Protein AF-A0A3B8L2H9-F1 (afdb_monomer)

Solvent-accessible surface area (backbone atoms only — not comparable to full-atom values): 11491 Å² total; per-residue (Å²): 135,82,89,84,88,87,81,88,81,89,83,88,76,85,85,81,88,80,85,79,80,86,80,92,75,94,72,93,75,92,74,87,82,75,71,88,66,90,82,69,74,64,68,75,57,45,97,87,41,30,30,76,34,50,73,93,54,60,64,52,52,39,48,57,50,30,46,73,42,97,64,39,44,36,37,41,33,39,51,36,75,48,53,54,92,60,79,43,67,43,58,32,78,41,29,49,72,40,44,49,30,36,42,36,38,47,64,68,22,36,41,29,14,41,29,71,92,77,22,55,82,86,44,94,57,43,27,30,37,29,81,26,48,69,39,85,45,69,66,56,50,90,62,37,41,79,46,65,65,44,79,38,55,35,77,80,58,68,79,47,88,89,68,68,64,73,88,60,76,85,70,76,74,85,67,78,74,80,80,81,127

Secondary structure (DSSP, 8-state):
-------------------------------------TT---PPP-TTSEEEE-TTS-HHHHHHHHHHSSS--EEEEEEEEE--SS-EEEEEEE-GGGTT-EEEEEEEEEEESB-TTTS-TTSTTTTB-EEEEEEE-TT--TT-EEEEEEEE-STT----TT----SS--PPP--------

Nearest PDB structures (foldseek):
  6k0v-assembly4_D  TM=3.994E-01  e=2.910E+00  Paenibacillus glycanilyticus
  6k0u-assembly1_A  TM=4.606E-01  e=5.897E+00  Paenibacillus glycanilyticus
  6k0s-assembly1_A  TM=3.681E-01  e=4.943E+00  Paenibacillus glycanilyticus
  6k0p-assembly1_A  TM=3.682E-01  e=6.254E+00  Paenibacillus glycanilyticus
  6k0n-assembly1_A  TM=3.613E-01  e=8.902E+00  Paenibacillus glycanilyticus

Mean predicted aligned error: 15.85 Å

pLDDT: mean 74.58, std 24.0, range [33.59, 98.62]

Radius of gyration: 27.46 Å; Cα contacts (8 Å, |Δi|>4): 290; chains: 1; bounding box: 79×81×36 Å

Sequence (181 aa):
MQETGHHLRRRTVLGHAVAWLGYWATGCDGEQNGGPTPGGEAGGPGADGAWHVHPGESIQAALDAAAIATGGRRVVVHAGTYRPEQPGQALIWLHRQHDGITLEADGTVVLTAANGEIADRDASSFPAVVNHVVYFGDGISARTVFRGFTITGANRFETREDDPGPIEPNRPELGKQNLLF

Structure (mmCIF, N/CA/C/O backbone):
data_AF-A0A3B8L2H9-F1
#
_entry.id   AF-A0A3B8L2H9-F1
#
loop_
_atom_site.group_PDB
_atom_site.id
_atom_site.type_symbol
_atom_site.label_atom_id
_atom_site.label_alt_id
_atom_site.label_comp_id
_atom_site.label_asym_id
_atom_site.label_entity_id
_atom_site.label_seq_id
_atom_site.pdbx_PDB_ins_code
_atom_site.Cartn_x
_atom_site.Cartn_y
_atom_site.Cartn_z
_atom_site.occupancy
_atom_site.B_iso_or_equiv
_atom_site.auth_seq_id
_atom_site.auth_comp_id
_atom_site.auth_asym_id
_atom_site.auth_atom_id
_atom_site.pdbx_PDB_model_num
ATOM 1 N N . MET A 1 1 ? -31.244 66.414 11.567 1.00 35.97 1 MET A N 1
ATOM 2 C CA . MET A 1 1 ? -32.214 67.214 10.794 1.00 35.97 1 MET A CA 1
ATOM 3 C C . MET A 1 1 ? -32.537 66.412 9.539 1.00 35.97 1 MET A C 1
ATOM 5 O O . MET A 1 1 ? -31.590 66.107 8.832 1.00 35.97 1 MET A O 1
ATOM 9 N N . GLN A 1 2 ? -33.819 66.039 9.363 1.00 40.53 2 GLN A N 1
ATOM 10 C CA . GLN A 1 2 ? -34.461 65.304 8.240 1.00 40.53 2 GLN A CA 1
ATOM 11 C C . GLN A 1 2 ? -34.011 63.834 8.074 1.00 40.53 2 GLN A C 1
ATOM 13 O O . GLN A 1 2 ? -32.872 63.576 7.719 1.00 40.53 2 GLN A O 1
ATOM 18 N N . GLU A 1 3 ? -34.754 62.801 8.501 1.00 40.44 3 GLU A N 1
ATOM 19 C CA . GLU A 1 3 ? -36.103 62.320 8.108 1.00 40.44 3 GLU A CA 1
ATOM 20 C C . GLU A 1 3 ? -36.336 62.191 6.597 1.00 40.44 3 GLU A C 1
ATOM 22 O O . GLU A 1 3 ? -36.434 63.190 5.892 1.00 40.44 3 GLU A O 1
ATOM 27 N N . THR A 1 4 ? -36.503 60.948 6.125 1.00 46.62 4 THR A N 1
ATOM 28 C CA . THR A 1 4 ? -37.684 60.489 5.361 1.00 46.62 4 THR A CA 1
ATOM 29 C C . THR A 1 4 ? -37.586 58.982 5.090 1.00 46.62 4 THR A C 1
ATOM 31 O O . THR A 1 4 ? -36.700 58.509 4.384 1.00 46.62 4 THR A O 1
ATOM 34 N N . GLY A 1 5 ? -38.509 58.209 5.667 1.00 40.19 5 GLY A N 1
ATOM 35 C CA . GLY A 1 5 ? -38.864 56.885 5.155 1.00 40.19 5 GLY A CA 1
ATOM 36 C C . GLY A 1 5 ? -39.867 57.004 4.005 1.00 40.19 5 GLY A C 1
ATOM 37 O O . GLY A 1 5 ? -40.453 58.067 3.833 1.00 40.19 5 GLY A O 1
ATOM 38 N N . HIS A 1 6 ? -40.080 55.926 3.239 1.00 38.19 6 HIS A N 1
ATOM 39 C CA . HIS A 1 6 ? -41.366 55.212 3.169 1.00 38.19 6 HIS A CA 1
ATOM 40 C C . HIS A 1 6 ? -41.389 54.097 2.093 1.00 38.19 6 HIS A C 1
ATOM 42 O O . HIS A 1 6 ? -40.780 54.199 1.036 1.00 38.19 6 HIS A O 1
ATOM 48 N N . HIS A 1 7 ? -42.247 53.107 2.368 1.00 42.00 7 HIS A N 1
ATOM 49 C CA . HIS A 1 7 ? -42.984 52.220 1.451 1.00 42.00 7 HIS A CA 1
ATOM 50 C C . HIS A 1 7 ? -42.362 50.917 0.906 1.00 42.00 7 HIS A C 1
ATOM 52 O O . HIS A 1 7 ? -41.756 50.843 -0.157 1.00 42.00 7 HIS A O 1
ATOM 58 N N . LEU A 1 8 ? -42.731 49.842 1.621 1.00 45.94 8 LEU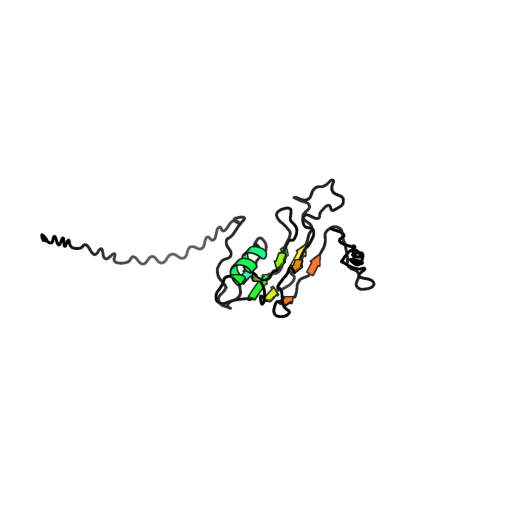 A N 1
ATOM 59 C CA . LEU A 1 8 ? -43.341 48.596 1.132 1.00 45.94 8 LEU A CA 1
ATOM 60 C C . LEU A 1 8 ? -43.442 48.412 -0.395 1.00 45.94 8 LEU A C 1
ATOM 62 O O . LEU A 1 8 ? -44.202 49.122 -1.052 1.00 45.94 8 LEU A O 1
ATOM 66 N N . ARG A 1 9 ? -42.974 47.250 -0.872 1.00 45.84 9 ARG A N 1
ATOM 67 C CA . ARG A 1 9 ? -43.774 46.407 -1.777 1.00 45.84 9 ARG A CA 1
ATOM 68 C C . ARG A 1 9 ? -43.587 44.917 -1.484 1.00 45.84 9 ARG A C 1
ATOM 70 O O . ARG A 1 9 ? -42.546 44.333 -1.756 1.00 45.84 9 ARG A O 1
ATOM 77 N N . ARG A 1 10 ? -44.662 44.303 -0.978 1.00 41.75 10 ARG A N 1
ATOM 78 C CA . ARG A 1 10 ? -44.936 42.864 -1.072 1.00 41.75 10 ARG A CA 1
ATOM 79 C C . ARG A 1 10 ? -45.124 42.485 -2.543 1.00 41.75 10 ARG A C 1
ATOM 81 O O . ARG A 1 10 ? -45.858 43.173 -3.253 1.00 41.75 10 ARG A O 1
ATOM 88 N N . ARG A 1 11 ? -44.576 41.345 -2.962 1.00 47.53 11 ARG A N 1
ATOM 89 C CA . ARG A 1 11 ? -45.101 40.570 -4.093 1.00 47.53 11 ARG A CA 1
ATOM 90 C C . ARG A 1 11 ? -45.162 39.095 -3.712 1.00 47.53 11 ARG A C 1
ATOM 92 O O . ARG A 1 11 ? -44.151 38.413 -3.630 1.00 47.53 11 ARG A O 1
ATOM 99 N N . THR A 1 12 ? -46.389 38.662 -3.459 1.00 39.75 12 THR A N 1
ATOM 100 C CA . THR A 1 12 ? -46.852 37.277 -3.409 1.00 39.75 12 THR A CA 1
ATOM 101 C C . THR A 1 12 ? -47.153 36.820 -4.835 1.00 39.75 12 THR A C 1
ATOM 103 O O . THR A 1 12 ? -47.885 37.533 -5.516 1.00 39.75 12 THR A O 1
ATOM 106 N N . VAL A 1 13 ? -46.664 35.649 -5.254 1.00 48.16 13 VAL A N 1
ATOM 107 C CA . VAL A 1 13 ? -47.205 34.831 -6.365 1.00 48.16 13 VAL A CA 1
ATOM 108 C C . VAL A 1 13 ? -46.885 33.363 -6.011 1.00 48.16 13 VAL A C 1
ATOM 110 O O . VAL A 1 13 ? -45.717 32.998 -5.966 1.00 48.16 13 VAL A O 1
ATOM 113 N N . LEU A 1 14 ? -47.816 32.610 -5.399 1.00 42.31 14 LEU A N 1
ATOM 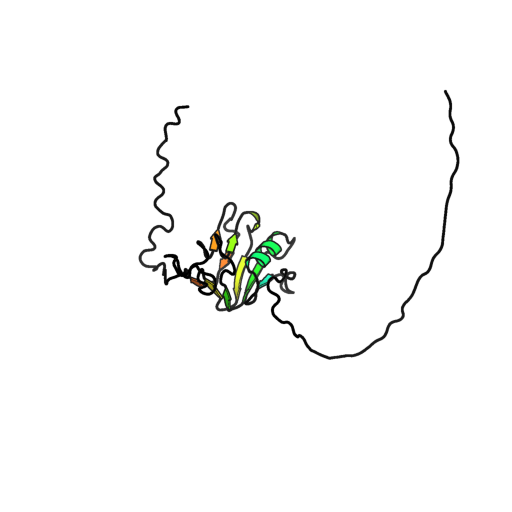114 C CA . LEU A 1 14 ? -48.591 31.514 -6.031 1.00 42.31 14 LEU A CA 1
ATOM 115 C C . LEU A 1 14 ? -47.794 30.789 -7.133 1.00 42.31 14 LEU A C 1
ATOM 117 O O . LEU A 1 14 ? -47.613 31.321 -8.214 1.00 42.31 14 LEU A O 1
ATOM 121 N N . GLY A 1 15 ? -47.223 29.613 -6.894 1.00 34.72 15 GLY A N 1
ATOM 122 C CA . GLY A 1 15 ? -47.961 28.374 -6.667 1.00 34.72 15 GLY A CA 1
ATOM 123 C C . GLY A 1 15 ? -48.032 27.608 -7.986 1.00 34.72 15 GLY A C 1
ATOM 124 O O . GLY A 1 15 ? -48.628 28.118 -8.917 1.00 34.72 15 GLY A O 1
ATOM 125 N N . HIS A 1 16 ? -47.405 26.433 -8.056 1.00 39.41 16 HIS A N 1
ATOM 126 C CA . HIS A 1 16 ? -47.824 25.276 -8.856 1.00 39.41 16 HIS A CA 1
ATOM 127 C C . HIS A 1 16 ? -47.096 24.056 -8.283 1.00 39.41 16 HIS A C 1
ATOM 129 O O . HIS A 1 16 ? -45.909 23.841 -8.514 1.00 39.41 16 HIS A O 1
ATOM 135 N N . ALA A 1 17 ? -47.824 23.297 -7.469 1.00 40.44 17 ALA A N 1
ATOM 136 C CA . ALA A 1 17 ? -47.474 21.932 -7.132 1.00 40.44 17 ALA A CA 1
ATOM 137 C C . ALA A 1 17 ? -47.699 21.076 -8.382 1.00 40.44 17 ALA A C 1
ATOM 139 O O . ALA A 1 17 ? -48.792 21.095 -8.948 1.00 40.44 17 ALA A O 1
ATOM 140 N N . VAL A 1 18 ? -46.683 20.328 -8.803 1.00 47.34 18 VAL A N 1
ATOM 141 C CA . VAL A 1 18 ? -46.853 19.251 -9.777 1.00 47.34 18 VAL A CA 1
ATOM 142 C C . VAL A 1 18 ? -46.623 17.951 -9.028 1.00 47.34 18 VAL A C 1
ATOM 144 O O . VAL A 1 18 ? -45.495 17.562 -8.739 1.00 47.34 18 VAL A O 1
ATOM 147 N N . ALA A 1 19 ? -47.735 17.326 -8.656 1.00 39.62 19 ALA A N 1
ATOM 148 C CA . ALA A 1 19 ? -47.772 15.939 -8.243 1.00 39.62 19 ALA A CA 1
ATOM 149 C C . ALA A 1 19 ? -47.557 15.072 -9.489 1.00 39.62 19 ALA A C 1
ATOM 151 O O . ALA A 1 19 ? -48.366 15.117 -10.413 1.00 39.62 19 ALA A O 1
ATOM 152 N N . TRP A 1 20 ? -46.487 14.282 -9.506 1.00 37.00 20 TRP A N 1
ATOM 153 C CA . TRP A 1 20 ? -46.371 13.157 -10.425 1.00 37.00 20 TRP A CA 1
ATOM 154 C C . TRP A 1 20 ? -46.725 11.885 -9.665 1.00 37.00 20 TRP A C 1
ATOM 156 O O . TRP A 1 20 ? -45.995 11.439 -8.780 1.00 37.00 20 TRP A O 1
ATOM 166 N N . LEU A 1 21 ? -47.904 11.353 -9.997 1.00 45.09 21 LEU A N 1
ATOM 167 C CA . LEU A 1 21 ? -48.285 9.975 -9.722 1.00 45.09 21 LEU A CA 1
ATOM 168 C C . LEU A 1 21 ? -47.281 9.031 -10.390 1.00 45.09 21 LEU A C 1
ATOM 170 O O . LEU A 1 21 ? -46.822 9.278 -11.505 1.00 45.09 21 LEU A O 1
ATOM 174 N N . GLY A 1 22 ? -46.974 7.948 -9.681 1.00 40.41 22 GLY A N 1
ATOM 175 C CA . GLY A 1 22 ? -45.988 6.962 -10.082 1.00 40.41 22 GLY A CA 1
ATOM 176 C C . GLY A 1 22 ? -46.360 6.128 -11.304 1.00 40.41 22 GLY A C 1
ATOM 177 O O . GLY A 1 22 ? -47.512 6.040 -11.727 1.00 40.41 22 GLY A O 1
ATOM 17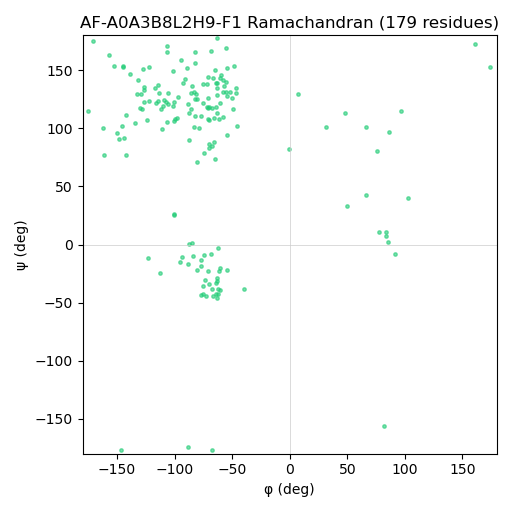8 N N . TYR A 1 23 ? -45.338 5.444 -11.803 1.00 40.84 23 TYR A N 1
ATOM 179 C CA . TYR A 1 23 ? -45.474 4.282 -12.661 1.00 40.84 23 TYR A CA 1
ATOM 180 C C . TYR A 1 23 ? -44.592 3.179 -12.076 1.00 40.84 23 TYR A C 1
ATOM 182 O O . TYR A 1 23 ? -43.380 3.339 -11.951 1.00 40.84 23 TYR A O 1
ATOM 190 N N . TRP A 1 24 ? -45.223 2.081 -11.666 1.00 43.31 24 TRP A N 1
ATOM 191 C CA . TRP A 1 24 ? -44.537 0.830 -11.380 1.00 43.31 24 TRP A CA 1
ATOM 192 C C . TRP A 1 24 ? -44.176 0.185 -12.716 1.00 43.31 24 TRP A C 1
ATOM 194 O O . TRP A 1 24 ? -45.064 -0.110 -13.513 1.00 43.31 24 TRP A O 1
ATOM 204 N N . ALA A 1 25 ? -42.890 -0.061 -12.942 1.00 48.78 25 ALA A N 1
ATOM 205 C CA . ALA A 1 25 ? -42.428 -1.023 -13.927 1.00 48.78 25 ALA A CA 1
ATOM 206 C C . ALA A 1 25 ? -41.518 -2.019 -13.203 1.00 48.78 25 ALA A C 1
ATOM 208 O O . ALA A 1 25 ? -40.406 -1.698 -12.795 1.00 48.78 25 ALA A O 1
ATOM 209 N N . THR A 1 26 ? -42.032 -3.228 -13.004 1.00 53.50 26 THR A N 1
ATOM 210 C CA . THR A 1 26 ? -41.229 -4.424 -12.763 1.00 53.50 26 THR A CA 1
ATOM 211 C C . THR A 1 26 ? -40.380 -4.683 -14.000 1.00 53.50 26 THR A C 1
ATOM 213 O O . THR A 1 26 ? -40.920 -5.011 -15.054 1.00 53.50 26 THR A O 1
ATOM 216 N N . GLY A 1 27 ? -39.068 -4.533 -13.858 1.00 35.00 27 GLY A N 1
ATOM 217 C CA . GLY A 1 27 ? -38.077 -4.892 -14.864 1.00 35.00 27 GLY A CA 1
ATOM 218 C C . GLY A 1 27 ? -36.835 -5.426 -14.168 1.00 35.00 27 GLY A C 1
ATOM 219 O O . GLY A 1 27 ? -35.969 -4.659 -13.762 1.00 35.00 27 GLY A O 1
ATOM 220 N N . CYS A 1 28 ? -36.786 -6.744 -13.981 1.00 47.12 28 CYS A N 1
ATOM 221 C CA . CYS A 1 28 ? -35.526 -7.452 -13.829 1.00 47.12 28 CYS A CA 1
ATOM 222 C C . CYS A 1 28 ? -34.858 -7.434 -15.200 1.00 47.12 28 CYS A C 1
ATOM 224 O O . CYS A 1 28 ? -35.331 -8.128 -16.089 1.00 47.12 28 CYS A O 1
ATOM 226 N N . ASP A 1 29 ? -33.794 -6.662 -15.367 1.00 38.00 29 ASP A N 1
ATOM 227 C CA . ASP A 1 29 ? -32.838 -6.906 -16.441 1.00 38.00 29 ASP A CA 1
ATOM 228 C C . ASP A 1 29 ? -31.459 -6.519 -15.915 1.00 38.00 29 ASP A C 1
ATOM 230 O O . ASP A 1 29 ? -31.146 -5.353 -15.662 1.00 38.00 29 ASP A O 1
ATOM 234 N N . GLY A 1 30 ? -30.707 -7.558 -15.563 1.00 47.59 30 GLY A N 1
ATOM 235 C CA . GLY A 1 30 ? -29.345 -7.446 -15.095 1.00 47.59 30 GLY A CA 1
ATOM 236 C C . GLY A 1 30 ? -28.434 -7.339 -16.298 1.00 47.59 30 GLY A C 1
ATOM 237 O O . GLY A 1 30 ? -28.213 -8.328 -16.980 1.00 47.59 30 GLY A O 1
ATOM 238 N N . GLU A 1 31 ? -27.848 -6.166 -16.494 1.00 36.09 31 GLU A N 1
ATOM 239 C CA . GLU A 1 31 ? -26.697 -6.027 -17.373 1.00 36.09 31 GLU A CA 1
ATOM 240 C C . GLU A 1 31 ? -25.725 -5.017 -16.754 1.00 36.09 31 GLU A C 1
ATOM 242 O O . GLU A 1 31 ? -25.655 -3.843 -17.112 1.00 36.09 31 GLU A O 1
ATOM 247 N N . GLN A 1 32 ? -24.991 -5.480 -15.736 1.00 42.78 32 GLN A N 1
ATOM 248 C CA . GLN A 1 32 ? -23.811 -4.781 -15.230 1.00 42.78 32 GLN A CA 1
ATOM 249 C C . GLN A 1 32 ? -22.667 -4.974 -16.230 1.00 42.78 32 GLN A C 1
ATOM 251 O O . GLN A 1 32 ? -21.771 -5.787 -16.024 1.00 42.78 32 GLN A O 1
ATOM 256 N N . ASN A 1 33 ? -22.688 -4.210 -17.320 1.00 42.56 33 ASN A N 1
ATOM 257 C CA . ASN A 1 33 ? -21.496 -3.983 -18.133 1.00 42.56 33 ASN A CA 1
ATOM 258 C C . ASN A 1 33 ? -20.638 -2.900 -17.462 1.00 42.56 33 ASN A C 1
ATOM 260 O O . ASN A 1 33 ? -20.563 -1.760 -17.916 1.00 42.56 33 ASN A O 1
ATOM 264 N N . GLY A 1 34 ? -20.017 -3.259 -16.337 1.00 34.84 34 GLY A N 1
ATOM 265 C CA . GLY A 1 34 ? -18.972 -2.468 -15.694 1.00 34.84 34 GLY A CA 1
ATOM 266 C C . GLY A 1 34 ? -17.614 -2.837 -16.280 1.00 34.84 34 GLY A C 1
ATOM 267 O O . GLY A 1 34 ? -16.955 -3.749 -15.791 1.00 34.84 34 GLY A O 1
ATOM 268 N N . GLY A 1 35 ? -17.198 -2.149 -17.345 1.00 33.59 35 GLY A N 1
ATOM 269 C CA . GLY A 1 35 ? -15.780 -2.107 -17.704 1.00 33.59 35 GLY A CA 1
ATOM 270 C C . GLY A 1 35 ? -14.990 -1.384 -16.602 1.00 33.59 35 GLY A C 1
ATOM 271 O O . GLY A 1 35 ? -15.557 -0.507 -15.945 1.00 33.59 35 GLY A O 1
ATOM 272 N N . PRO A 1 36 ? -13.710 -1.719 -16.367 1.00 39.41 36 PRO A N 1
ATOM 273 C CA . PRO A 1 36 ? -12.932 -1.062 -15.330 1.00 39.41 36 PRO A CA 1
ATOM 274 C C . PRO A 1 36 ? -12.643 0.374 -15.769 1.00 39.41 36 PRO A C 1
ATOM 276 O O . PRO A 1 36 ? -11.853 0.614 -16.682 1.00 39.41 36 PRO A O 1
ATOM 279 N N . THR A 1 37 ? -13.313 1.335 -15.138 1.00 37.94 37 THR A N 1
ATOM 280 C CA . THR A 1 37 ? -12.947 2.747 -15.232 1.00 37.94 37 THR A CA 1
ATOM 281 C C . THR A 1 37 ? -11.643 2.931 -14.453 1.00 37.94 37 THR A C 1
ATOM 283 O O . THR A 1 37 ? -11.641 2.700 -13.242 1.00 37.94 37 THR A O 1
ATOM 286 N N . PRO A 1 38 ? -10.527 3.330 -15.088 1.00 41.06 38 PRO A N 1
ATOM 287 C CA . PRO A 1 38 ? -9.308 3.638 -14.356 1.00 41.06 38 PRO A CA 1
ATOM 288 C C . PRO A 1 38 ? -9.550 4.940 -13.589 1.00 41.06 38 PRO A C 1
ATOM 290 O O . PRO A 1 38 ? -9.835 5.971 -14.199 1.00 41.06 38 PRO A O 1
ATOM 293 N N . GLY A 1 39 ? -9.475 4.882 -12.259 1.00 49.38 39 GLY A N 1
ATOM 294 C CA . GLY A 1 39 ? -9.667 6.043 -11.382 1.00 49.38 39 GLY A CA 1
ATOM 295 C C . GLY A 1 39 ? -11.024 6.112 -10.677 1.00 49.38 39 GLY A C 1
ATOM 296 O O . GLY A 1 39 ? -11.593 7.194 -10.567 1.00 49.38 39 GLY A O 1
ATOM 297 N N . GLY A 1 40 ? -11.556 4.978 -10.208 1.00 44.53 40 GLY A N 1
ATOM 298 C CA . GLY A 1 40 ? -12.766 4.957 -9.384 1.00 44.53 40 GLY A CA 1
ATOM 299 C C . GLY A 1 40 ? -12.581 5.734 -8.078 1.00 44.53 40 GLY A C 1
ATOM 300 O O . GLY A 1 40 ? -11.696 5.420 -7.281 1.00 44.53 40 GLY A O 1
ATOM 301 N N . GLU A 1 41 ? -13.422 6.749 -7.863 1.00 49.16 41 GLU A N 1
ATOM 302 C CA . GLU A 1 41 ? -13.623 7.363 -6.551 1.00 49.16 41 GLU A CA 1
ATOM 303 C C . GLU A 1 41 ? -13.940 6.255 -5.542 1.00 49.16 41 GLU A C 1
ATOM 305 O O . GLU A 1 41 ? -14.787 5.399 -5.808 1.00 49.16 41 GLU A O 1
ATOM 310 N N . ALA A 1 42 ? -13.252 6.251 -4.397 1.00 56.47 42 ALA A N 1
ATOM 311 C CA . ALA A 1 42 ? -13.534 5.290 -3.341 1.00 56.47 42 ALA A CA 1
ATOM 312 C C . ALA A 1 42 ? -15.006 5.445 -2.922 1.00 56.47 42 ALA A C 1
ATOM 314 O O . ALA A 1 42 ? -15.394 6.461 -2.339 1.00 56.47 42 ALA A O 1
ATOM 315 N N . GLY A 1 43 ? -15.835 4.450 -3.252 1.00 64.88 43 GLY A N 1
ATOM 316 C CA . GLY A 1 43 ? -17.189 4.351 -2.721 1.00 64.88 43 GLY A CA 1
ATOM 317 C C . GLY A 1 43 ? -17.147 4.377 -1.193 1.00 64.88 43 GLY A C 1
ATOM 318 O O . GLY A 1 43 ? -16.142 4.001 -0.595 1.00 64.88 43 GLY A O 1
ATOM 319 N N . GLY A 1 44 ? -18.220 4.855 -0.555 1.00 78.50 44 GLY A N 1
ATOM 320 C CA . GLY A 1 44 ? -18.311 4.900 0.908 1.00 78.50 44 GLY A CA 1
ATOM 321 C C . GLY A 1 44 ? -18.085 3.529 1.570 1.00 78.50 44 GLY A C 1
ATOM 322 O O . GLY A 1 44 ? -18.091 2.502 0.887 1.00 78.50 44 GLY A O 1
ATOM 323 N N . PRO A 1 45 ? -17.927 3.483 2.906 1.00 87.62 45 PRO A N 1
ATOM 324 C CA . PRO A 1 45 ? -17.703 2.222 3.598 1.00 87.62 45 PRO A CA 1
ATOM 325 C C . PRO A 1 45 ? -18.873 1.260 3.352 1.00 87.62 45 PRO A C 1
ATOM 327 O O . PRO A 1 45 ? -20.032 1.674 3.245 1.00 87.62 45 PRO A O 1
ATOM 330 N N . GLY A 1 46 ? -18.558 -0.029 3.279 1.00 86.69 46 GLY A N 1
ATOM 331 C CA . GLY A 1 46 ? -19.525 -1.105 3.151 1.00 86.69 46 GLY A CA 1
ATOM 332 C C . GLY A 1 46 ? -20.456 -1.207 4.358 1.00 86.69 46 GLY A C 1
ATOM 333 O O . GLY A 1 46 ? -20.337 -0.490 5.355 1.00 86.69 46 GLY A O 1
ATOM 334 N N . ALA A 1 47 ? -21.399 -2.146 4.285 1.00 87.19 47 ALA A N 1
ATOM 335 C CA . ALA A 1 47 ? -22.383 -2.366 5.348 1.00 87.19 47 ALA A CA 1
ATOM 336 C C . ALA A 1 47 ? -21.753 -2.761 6.700 1.00 87.19 47 ALA A C 1
ATOM 338 O O . ALA A 1 47 ? -22.369 -2.558 7.744 1.00 87.19 47 ALA A O 1
ATOM 339 N N . ASP A 1 48 ? -20.534 -3.305 6.692 1.00 89.62 48 ASP A N 1
ATOM 340 C CA . ASP A 1 48 ? -19.751 -3.647 7.884 1.00 89.62 48 ASP A CA 1
ATOM 341 C C . ASP A 1 48 ? -18.934 -2.460 8.440 1.00 89.62 48 ASP A C 1
ATOM 343 O O . ASP A 1 48 ? -18.220 -2.600 9.434 1.00 89.62 48 ASP A O 1
ATOM 347 N N . GLY A 1 49 ? -19.038 -1.285 7.810 1.00 90.62 49 GLY A N 1
ATOM 348 C CA . GLY A 1 49 ? -18.304 -0.080 8.177 1.00 90.62 49 GLY A CA 1
ATOM 349 C C . GLY A 1 49 ? -16.841 -0.065 7.725 1.00 90.62 49 GLY A C 1
ATOM 350 O O . GLY A 1 49 ? -16.098 0.815 8.170 1.00 90.62 49 GLY A O 1
ATOM 351 N N . ALA A 1 50 ? -16.414 -1.008 6.877 1.00 94.94 50 ALA A N 1
ATOM 352 C CA . ALA A 1 50 ? -15.075 -1.039 6.302 1.00 94.94 50 ALA A CA 1
ATOM 353 C C . ALA A 1 50 ? -15.051 -0.521 4.859 1.00 94.94 50 ALA A C 1
ATOM 355 O O . ALA A 1 50 ? -15.997 -0.677 4.094 1.00 94.94 50 ALA A O 1
ATOM 356 N N . TRP A 1 51 ? -13.936 0.082 4.472 1.00 96.44 51 TRP A N 1
ATOM 357 C CA . TRP A 1 51 ? -13.657 0.441 3.086 1.00 96.44 51 TRP A CA 1
ATOM 358 C C . TRP A 1 51 ? -13.040 -0.769 2.402 1.00 96.44 51 TRP A C 1
ATOM 360 O O . TRP A 1 51 ? -11.967 -1.217 2.806 1.00 96.44 51 TRP A O 1
ATOM 370 N N . HIS A 1 52 ? -13.718 -1.321 1.403 1.00 96.88 52 HIS A N 1
ATOM 371 C CA . HIS A 1 52 ? -13.216 -2.476 0.671 1.00 96.88 52 HIS A CA 1
ATOM 372 C C . HIS A 1 52 ? -12.441 -2.033 -0.560 1.00 96.88 52 HIS A C 1
ATOM 374 O O . HIS A 1 52 ? -12.853 -1.106 -1.248 1.00 96.88 52 HIS A O 1
ATOM 380 N N . VAL A 1 53 ? -11.323 -2.709 -0.813 1.00 97.94 53 VAL A N 1
ATOM 381 C CA . VAL A 1 53 ? -10.488 -2.480 -1.990 1.00 97.94 53 VAL A CA 1
ATOM 382 C C . VAL A 1 53 ? -10.283 -3.803 -2.708 1.00 97.94 53 VAL A C 1
ATOM 384 O O . VAL A 1 53 ? -9.767 -4.755 -2.128 1.00 97.94 53 VAL A O 1
ATOM 387 N N . HIS A 1 54 ? -10.659 -3.858 -3.974 1.00 97.38 54 HIS A N 1
ATOM 388 C CA . HIS A 1 54 ? -10.540 -5.003 -4.865 1.00 97.38 54 HIS A CA 1
ATOM 389 C C . HIS A 1 54 ? -9.416 -4.795 -5.894 1.00 97.38 54 HIS A C 1
ATOM 391 O O . HIS A 1 54 ? -8.892 -3.687 -6.037 1.00 97.38 54 HIS A O 1
ATOM 397 N N . PRO A 1 55 ? -8.971 -5.855 -6.592 1.00 95.88 55 PRO A N 1
ATOM 398 C CA . PRO A 1 55 ? -7.945 -5.720 -7.620 1.00 95.88 55 PRO A CA 1
ATOM 399 C C . PRO A 1 55 ? -8.325 -4.686 -8.688 1.00 95.88 55 PRO A C 1
ATOM 401 O O . PRO A 1 55 ? -9.422 -4.733 -9.240 1.00 95.88 55 PRO A O 1
ATOM 404 N N . GLY A 1 56 ? -7.397 -3.775 -8.989 1.00 92.19 56 GLY A N 1
ATOM 405 C CA . GLY A 1 56 ? -7.613 -2.651 -9.911 1.00 92.19 56 GLY A CA 1
ATOM 406 C C . GLY A 1 56 ? -8.104 -1.364 -9.241 1.00 92.19 56 GLY A C 1
ATOM 407 O O . GLY A 1 56 ? -8.140 -0.325 -9.891 1.00 92.19 56 GLY A O 1
ATOM 408 N N . GLU A 1 57 ? -8.441 -1.402 -7.951 1.00 95.19 57 GLU A N 1
ATOM 409 C CA . GLU A 1 57 ? -8.792 -0.214 -7.173 1.00 95.19 57 GLU A CA 1
ATOM 410 C C . GLU A 1 57 ? -7.582 0.351 -6.412 1.00 95.19 57 GLU A C 1
ATOM 412 O O . GLU A 1 57 ? -6.596 -0.341 -6.131 1.00 95.19 57 GLU A O 1
ATOM 417 N N . SER A 1 58 ? -7.663 1.633 -6.047 1.00 96.00 58 SER A N 1
ATOM 418 C CA . SER A 1 58 ? -6.588 2.331 -5.340 1.00 96.00 58 SER A CA 1
ATOM 419 C C . SER A 1 58 ? -6.705 2.162 -3.826 1.00 96.00 58 SER A C 1
ATOM 421 O O . SER A 1 58 ? -7.590 2.731 -3.184 1.00 96.00 58 SER A O 1
ATOM 423 N N . ILE A 1 59 ? -5.743 1.446 -3.234 1.00 97.69 59 ILE A N 1
ATOM 424 C CA . ILE A 1 59 ? -5.618 1.345 -1.771 1.00 97.69 59 ILE A CA 1
ATOM 425 C C . ILE A 1 59 ? -5.393 2.734 -1.156 1.00 97.69 59 ILE A C 1
ATOM 427 O O . ILE A 1 59 ? -5.972 3.044 -0.117 1.00 97.69 59 ILE A O 1
ATOM 431 N N . GLN A 1 60 ? -4.594 3.590 -1.804 1.00 97.56 60 GLN A N 1
ATOM 432 C CA . GLN A 1 60 ? -4.320 4.936 -1.299 1.00 97.56 60 GLN A CA 1
ATOM 433 C C . GLN A 1 60 ? -5.592 5.791 -1.254 1.00 97.56 60 GLN A C 1
ATOM 435 O O . GLN A 1 60 ? -5.848 6.436 -0.243 1.00 97.56 60 GLN A O 1
ATOM 440 N N . ALA A 1 61 ? -6.436 5.731 -2.289 1.00 96.19 61 ALA A N 1
ATOM 441 C CA . ALA A 1 61 ? -7.694 6.476 -2.301 1.00 96.19 61 ALA A CA 1
ATOM 442 C C . ALA A 1 61 ? -8.639 6.031 -1.170 1.00 96.19 61 ALA A C 1
ATOM 444 O O . ALA A 1 61 ? -9.283 6.867 -0.538 1.00 96.19 61 ALA A O 1
ATOM 445 N N . ALA A 1 62 ? -8.692 4.729 -0.870 1.00 96.94 62 ALA A N 1
ATOM 446 C CA . ALA A 1 62 ? -9.482 4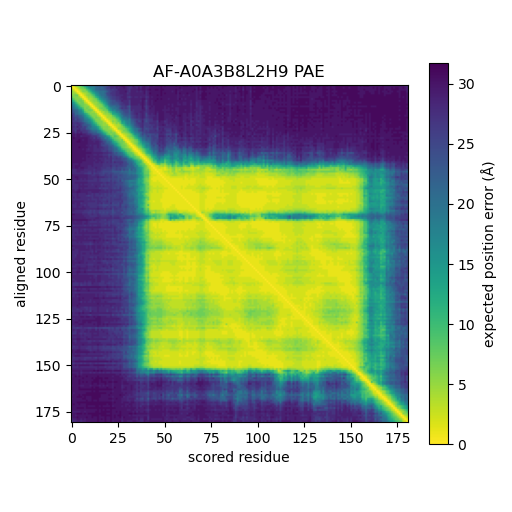.210 0.246 1.00 96.94 62 ALA A CA 1
ATOM 447 C C . ALA A 1 62 ? -8.931 4.644 1.616 1.00 96.94 62 ALA A C 1
ATOM 449 O O . ALA A 1 62 ? -9.707 4.964 2.516 1.00 96.94 62 ALA A O 1
ATOM 450 N N . LEU A 1 63 ? -7.604 4.696 1.781 1.00 97.56 63 LEU A N 1
ATOM 451 C CA . LEU A 1 63 ? -6.965 5.228 2.991 1.00 97.56 63 LEU A CA 1
ATOM 452 C C . LEU A 1 63 ? -7.278 6.713 3.190 1.00 97.56 63 LEU A C 1
ATOM 454 O O . LEU A 1 63 ? -7.658 7.114 4.293 1.00 97.56 63 LEU A O 1
ATOM 458 N N . ASP A 1 64 ? -7.167 7.504 2.124 1.00 96.75 64 ASP A N 1
ATOM 459 C CA . ASP A 1 64 ? -7.455 8.936 2.147 1.00 96.75 64 ASP A CA 1
ATOM 460 C C . ASP A 1 64 ? -8.935 9.181 2.504 1.00 96.75 64 ASP A C 1
ATOM 462 O O . ASP A 1 64 ? -9.247 10.034 3.342 1.00 96.75 64 ASP A O 1
ATOM 466 N N . ALA A 1 65 ? -9.851 8.386 1.936 1.00 95.31 65 ALA A N 1
ATOM 467 C CA . ALA A 1 65 ? -11.284 8.452 2.218 1.00 95.31 65 ALA A CA 1
ATOM 468 C C . ALA A 1 65 ? -11.624 8.030 3.662 1.00 95.31 65 ALA A C 1
ATOM 470 O O . ALA A 1 65 ? -12.364 8.726 4.365 1.00 95.31 65 ALA A O 1
ATOM 471 N N . ALA A 1 66 ? -11.022 6.946 4.156 1.00 95.88 66 ALA A N 1
ATOM 472 C CA . ALA A 1 66 ? -11.178 6.500 5.540 1.00 95.88 66 ALA A CA 1
ATOM 473 C C . ALA A 1 66 ? -10.630 7.518 6.555 1.00 95.88 66 ALA A C 1
ATOM 475 O O . ALA A 1 66 ? -11.153 7.642 7.665 1.00 95.88 66 ALA A O 1
ATOM 476 N N . ALA A 1 67 ? -9.592 8.273 6.186 1.00 95.25 67 ALA A N 1
ATOM 477 C CA . ALA A 1 67 ? -9.000 9.287 7.049 1.00 95.25 67 ALA A CA 1
ATOM 478 C C . ALA A 1 67 ? -9.902 10.513 7.265 1.00 95.25 67 ALA A C 1
ATOM 480 O O . ALA A 1 67 ? -9.881 11.103 8.350 1.00 95.25 67 ALA A O 1
ATOM 481 N N . ILE A 1 68 ? -10.684 10.899 6.249 1.00 93.19 68 ILE A N 1
ATOM 482 C CA . ILE A 1 68 ? -11.592 12.058 6.311 1.00 93.19 68 ILE A CA 1
ATOM 483 C C . ILE A 1 68 ? -12.980 11.710 6.859 1.00 93.19 68 ILE A C 1
ATOM 485 O O . ILE A 1 68 ? -13.727 12.605 7.261 1.00 93.19 68 ILE A O 1
ATOM 489 N N . ALA A 1 69 ? -13.341 10.428 6.884 1.00 87.12 69 ALA A N 1
ATOM 490 C CA . ALA A 1 69 ? -14.647 9.987 7.340 1.00 87.12 69 ALA A CA 1
ATOM 491 C C . ALA A 1 69 ? -14.820 10.131 8.862 1.00 87.12 69 ALA A C 1
ATOM 493 O O . ALA A 1 69 ? -13.906 9.908 9.660 1.00 87.12 69 ALA A O 1
ATOM 494 N N . THR A 1 70 ? -16.039 10.480 9.284 1.00 77.00 70 THR A N 1
ATOM 495 C CA . THR A 1 70 ? -16.415 10.606 10.705 1.00 77.00 70 THR A CA 1
ATOM 496 C C . THR A 1 70 ? -16.586 9.252 11.407 1.00 77.00 70 THR A C 1
ATOM 498 O O . THR A 1 70 ? -16.700 9.203 12.630 1.00 77.00 70 THR A O 1
ATOM 501 N N . GLY A 1 71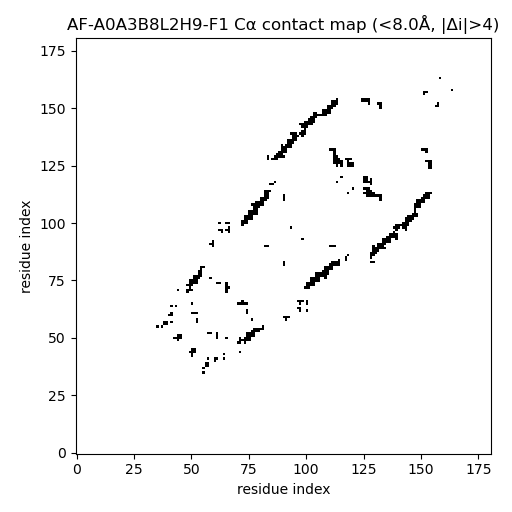 ? -16.561 8.152 10.649 1.00 74.56 71 GLY A N 1
ATOM 502 C CA . GLY A 1 71 ? -16.592 6.766 11.109 1.00 74.56 71 GLY A CA 1
ATOM 503 C C . GLY A 1 71 ? -15.988 5.838 10.048 1.00 74.56 71 GLY A C 1
ATOM 504 O O . GLY A 1 71 ? -15.835 6.239 8.900 1.00 74.56 71 GLY A O 1
ATOM 505 N N . GLY A 1 72 ? -15.626 4.611 10.435 1.00 71.25 72 GLY A N 1
ATOM 506 C CA . GLY A 1 72 ? -14.992 3.644 9.530 1.00 71.25 72 GLY A CA 1
ATOM 507 C C . GLY A 1 72 ? -13.519 3.961 9.254 1.00 71.25 72 GLY A C 1
ATOM 508 O O . GLY A 1 72 ? -13.176 4.508 8.213 1.00 71.25 72 GLY A O 1
ATOM 509 N N . ARG A 1 73 ? -12.632 3.581 10.187 1.00 92.06 73 ARG A N 1
ATOM 510 C CA . ARG A 1 73 ? -11.161 3.635 10.024 1.00 92.06 73 ARG A CA 1
ATOM 511 C C . ARG A 1 73 ? -10.557 2.277 9.678 1.00 92.06 73 ARG A C 1
ATOM 513 O O . ARG A 1 73 ? -9.411 1.999 10.009 1.00 92.06 73 ARG A O 1
ATOM 520 N N . ARG A 1 74 ? -11.353 1.403 9.071 1.00 96.81 74 ARG A N 1
ATOM 521 C CA . ARG A 1 74 ? -10.951 0.056 8.677 1.00 96.81 74 ARG A CA 1
ATOM 522 C C . ARG A 1 74 ? -10.968 -0.026 7.159 1.00 96.81 74 ARG A C 1
ATOM 524 O O . ARG A 1 74 ? -12.001 0.245 6.559 1.00 96.81 74 ARG A O 1
ATOM 531 N N . VAL A 1 75 ? -9.840 -0.388 6.566 1.00 98.19 75 VAL A N 1
ATOM 532 C CA . VAL A 1 75 ? -9.674 -0.626 5.134 1.00 98.19 75 VAL A CA 1
ATOM 533 C C . VAL A 1 75 ? -9.311 -2.094 4.951 1.00 98.19 75 VAL A C 1
ATOM 535 O O . VAL A 1 75 ? -8.330 -2.567 5.525 1.00 98.19 75 VAL A O 1
ATOM 538 N N . VAL A 1 76 ? -10.124 -2.813 4.183 1.00 98.31 76 VAL A N 1
ATOM 539 C CA . VAL A 1 76 ? -9.977 -4.242 3.905 1.00 98.31 76 VAL A CA 1
ATOM 540 C C . VAL A 1 76 ? -9.611 -4.410 2.439 1.00 98.31 76 VAL A C 1
ATOM 542 O O . VAL A 1 76 ? -10.387 -4.060 1.552 1.00 98.31 76 VAL A O 1
ATOM 545 N N . VAL A 1 77 ? -8.426 -4.949 2.185 1.00 98.62 77 VAL A N 1
ATOM 546 C CA . VAL A 1 77 ? -7.911 -5.184 0.836 1.00 98.62 77 VAL A CA 1
ATOM 547 C C . VAL A 1 77 ? -8.108 -6.647 0.486 1.00 98.62 77 VAL A C 1
ATOM 549 O O . VAL A 1 77 ? -7.621 -7.521 1.195 1.00 98.62 77 VAL A O 1
ATOM 552 N N . HIS A 1 78 ? -8.816 -6.915 -0.600 1.00 98.50 78 HIS A N 1
ATOM 553 C CA . HIS A 1 78 ? -9.131 -8.265 -1.049 1.00 98.50 78 HIS A CA 1
ATOM 554 C C . HIS A 1 78 ? -7.985 -8.888 -1.839 1.00 98.50 78 HIS A C 1
ATOM 556 O O . HIS A 1 78 ? -7.152 -8.193 -2.420 1.00 98.50 78 HIS A O 1
ATOM 562 N N . ALA A 1 79 ? -7.961 -10.220 -1.867 1.00 98.31 79 ALA A N 1
ATOM 563 C CA . ALA A 1 79 ? -6.926 -11.007 -2.523 1.00 98.31 79 ALA A CA 1
ATOM 564 C C . ALA A 1 79 ? -6.593 -10.513 -3.944 1.00 98.31 79 ALA A C 1
ATOM 566 O O . ALA A 1 79 ? -7.471 -10.334 -4.791 1.00 98.31 79 ALA A O 1
ATOM 567 N N . GLY A 1 80 ? -5.299 -10.339 -4.209 1.00 97.12 80 GLY A N 1
ATOM 568 C CA . GLY A 1 80 ? -4.800 -9.799 -5.468 1.00 97.12 80 GLY A CA 1
ATOM 569 C C . GLY A 1 80 ? -3.375 -9.265 -5.377 1.00 97.12 80 GLY A C 1
ATOM 570 O O . GLY A 1 80 ? -2.790 -9.170 -4.296 1.00 97.12 80 GLY A O 1
ATOM 571 N N . THR A 1 81 ? -2.822 -8.901 -6.533 1.00 95.75 81 THR A N 1
ATOM 572 C CA . THR A 1 81 ? -1.518 -8.238 -6.636 1.00 95.75 81 THR A CA 1
ATOM 573 C C . THR A 1 81 ? -1.723 -6.770 -6.971 1.00 95.75 81 THR A C 1
ATOM 575 O O . THR A 1 81 ? -2.274 -6.439 -8.019 1.00 95.75 81 THR A O 1
ATOM 578 N N . TYR A 1 82 ? -1.231 -5.900 -6.100 1.00 96.88 82 TYR A N 1
ATOM 579 C CA . TYR A 1 82 ? -1.318 -4.454 -6.226 1.00 96.88 82 TYR A CA 1
ATOM 580 C C . TYR A 1 82 ? 0.062 -3.908 -6.572 1.00 96.88 82 TYR A C 1
ATOM 582 O O . TYR A 1 82 ? 1.039 -4.137 -5.852 1.00 96.88 82 TYR A O 1
ATOM 590 N N . ARG A 1 83 ? 0.133 -3.205 -7.702 1.00 95.50 83 ARG A N 1
ATOM 591 C CA . ARG A 1 83 ? 1.359 -2.646 -8.273 1.00 95.50 83 ARG A CA 1
ATOM 592 C C . ARG A 1 83 ? 1.167 -1.155 -8.555 1.00 95.50 83 ARG A C 1
ATOM 594 O O . ARG A 1 83 ? 0.042 -0.745 -8.829 1.00 95.50 83 ARG A O 1
ATOM 601 N N . PRO A 1 84 ? 2.233 -0.347 -8.515 1.00 93.62 84 PRO A N 1
ATOM 602 C CA . PRO A 1 84 ? 2.149 1.069 -8.845 1.00 93.62 84 PRO A CA 1
ATOM 603 C C . PRO A 1 84 ? 1.734 1.270 -10.303 1.00 93.62 84 PRO A C 1
ATOM 605 O O . PRO A 1 84 ? 2.220 0.580 -11.203 1.00 93.62 84 PRO A O 1
ATOM 608 N N . GLU A 1 85 ? 0.855 2.242 -10.527 1.00 93.38 85 GLU A N 1
ATOM 609 C CA . GLU A 1 85 ? 0.379 2.633 -11.861 1.00 93.38 85 GLU A CA 1
ATOM 610 C C . GLU A 1 85 ? 1.167 3.809 -12.447 1.00 93.38 85 GLU A C 1
ATOM 612 O O . GLU A 1 85 ? 1.084 4.070 -13.643 1.00 93.38 85 GLU A O 1
ATOM 617 N N . GLN A 1 86 ? 1.939 4.511 -11.614 1.00 90.88 86 GLN A N 1
ATOM 618 C CA . GLN A 1 86 ? 2.782 5.648 -11.980 1.00 90.88 86 GLN A CA 1
ATOM 619 C C . GLN A 1 86 ? 4.069 5.632 -11.136 1.00 90.88 86 GLN A C 1
ATOM 621 O O . GLN A 1 86 ? 4.042 5.124 -10.009 1.00 90.88 86 GLN A O 1
ATOM 626 N N . PRO A 1 87 ? 5.186 6.201 -11.632 1.00 89.19 87 PRO A N 1
ATOM 627 C CA . PRO A 1 87 ? 6.384 6.429 -10.828 1.00 89.19 87 PRO A CA 1
ATOM 628 C C . PRO A 1 87 ? 6.092 7.251 -9.571 1.00 89.19 87 PRO A C 1
ATOM 630 O O . PRO A 1 87 ? 5.343 8.227 -9.615 1.00 89.19 87 PRO A O 1
ATOM 633 N N . GLY A 1 88 ? 6.713 6.892 -8.448 1.00 88.38 88 GLY A N 1
ATOM 634 C CA . GLY A 1 88 ? 6.460 7.576 -7.182 1.00 88.38 88 GLY A CA 1
ATOM 635 C C . GLY A 1 88 ? 7.412 7.183 -6.059 1.00 88.38 88 GLY A C 1
ATOM 636 O O . GLY A 1 88 ? 8.249 6.297 -6.200 1.00 88.38 88 GLY A O 1
ATOM 637 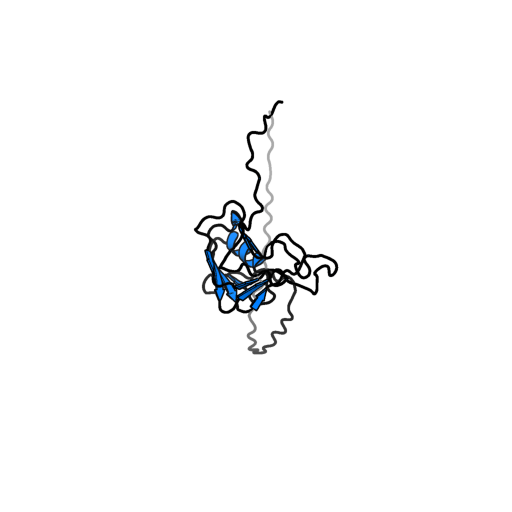N N . GLN A 1 89 ? 7.287 7.851 -4.912 1.00 89.69 89 GLN A N 1
ATOM 638 C CA . GLN A 1 89 ? 8.075 7.489 -3.728 1.00 89.69 89 GLN A CA 1
ATOM 639 C C . GLN A 1 89 ? 7.550 6.220 -3.057 1.00 89.69 89 GLN A C 1
ATOM 641 O O . GLN A 1 89 ? 8.358 5.425 -2.582 1.00 89.69 89 GLN A O 1
ATOM 646 N N . ALA A 1 90 ? 6.231 6.004 -3.045 1.00 93.44 90 ALA A N 1
ATOM 647 C CA . ALA A 1 90 ? 5.636 4.819 -2.446 1.00 93.44 90 ALA A CA 1
ATOM 648 C C . ALA A 1 90 ? 4.391 4.319 -3.194 1.00 93.44 90 ALA A C 1
ATOM 650 O O . ALA A 1 90 ? 3.692 5.124 -3.806 1.00 93.44 90 ALA A O 1
ATOM 651 N N . LEU A 1 91 ? 4.099 3.014 -3.112 1.00 95.56 91 LEU A N 1
ATOM 652 C CA . LEU A 1 91 ? 2.797 2.460 -3.521 1.00 95.56 91 LEU A CA 1
ATOM 653 C C . LEU A 1 91 ? 1.701 2.829 -2.507 1.00 95.56 91 LEU A C 1
ATOM 655 O O . LEU A 1 91 ? 0.615 3.236 -2.903 1.00 95.56 91 LEU A O 1
ATOM 659 N N . ILE A 1 92 ? 1.997 2.697 -1.211 1.00 96.75 92 ILE A N 1
ATOM 660 C CA . ILE A 1 92 ? 1.134 3.141 -0.110 1.00 96.75 92 ILE A CA 1
ATOM 661 C C . ILE A 1 92 ? 1.946 4.039 0.817 1.00 96.75 92 ILE A C 1
ATOM 663 O O . ILE A 1 92 ? 3.047 3.664 1.232 1.00 96.75 92 ILE A O 1
ATOM 667 N N . TRP A 1 93 ? 1.390 5.185 1.205 1.00 96.19 93 TRP A N 1
ATOM 668 C CA . TRP A 1 93 ? 1.955 6.037 2.245 1.00 96.19 93 TRP A CA 1
ATOM 669 C C . TRP A 1 93 ? 0.938 6.360 3.341 1.00 96.19 93 TRP A C 1
ATOM 671 O O . TRP A 1 93 ? -0.209 6.737 3.104 1.00 96.19 93 TRP A O 1
ATOM 681 N N . LEU A 1 94 ? 1.398 6.260 4.582 1.00 96.75 94 LEU A N 1
ATOM 682 C CA . LEU A 1 94 ? 0.647 6.585 5.786 1.00 96.75 94 LEU A CA 1
ATOM 683 C C . LEU A 1 94 ? 1.360 7.745 6.484 1.00 96.75 94 LEU A C 1
ATOM 685 O O . LEU A 1 94 ? 2.576 7.747 6.604 1.00 96.75 94 LEU A O 1
ATOM 689 N N . HIS A 1 95 ? 0.624 8.753 6.935 1.00 95.38 95 HIS A N 1
ATOM 690 C CA . HIS A 1 95 ? 1.155 9.912 7.667 1.00 95.38 95 HIS A CA 1
ATOM 691 C C . HIS A 1 95 ? 0.109 10.356 8.686 1.00 95.38 95 HIS A C 1
ATOM 693 O O . HIS A 1 95 ? -0.943 9.734 8.776 1.00 95.38 95 HIS A O 1
ATOM 699 N N . ARG A 1 96 ? 0.348 11.439 9.430 1.00 96.19 96 ARG A N 1
ATOM 700 C CA . ARG A 1 96 ? -0.553 11.948 10.484 1.00 96.19 96 ARG A CA 1
ATOM 701 C C . ARG A 1 96 ? -2.059 11.888 10.175 1.00 96.19 96 ARG A C 1
ATOM 703 O O . ARG A 1 96 ? -2.838 11.608 11.078 1.00 96.19 96 ARG A O 1
ATOM 710 N N . GLN A 1 97 ? -2.477 12.160 8.938 1.00 96.06 97 GLN A N 1
ATOM 711 C CA . GLN A 1 97 ? -3.890 12.097 8.540 1.00 96.06 97 GLN A CA 1
ATOM 712 C C . GLN A 1 97 ? -4.466 10.670 8.632 1.00 96.06 97 GLN A C 1
ATOM 714 O O . GLN A 1 97 ? -5.620 10.496 9.010 1.00 96.06 97 GLN A O 1
ATOM 719 N N . HIS A 1 98 ? -3.638 9.661 8.375 1.00 97.12 98 HIS A N 1
ATOM 720 C CA . HIS A 1 98 ? -3.959 8.236 8.413 1.00 97.12 98 HIS A CA 1
ATOM 721 C C . HIS A 1 98 ? -3.794 7.588 9.799 1.00 97.12 98 HIS A C 1
ATOM 723 O O . HIS A 1 98 ? -4.023 6.386 9.935 1.00 97.12 98 HIS A O 1
ATOM 729 N N . ASP A 1 99 ? -3.389 8.340 10.833 1.00 96.12 99 ASP A N 1
ATOM 730 C CA . ASP A 1 99 ? -3.161 7.766 12.165 1.00 96.12 99 ASP A CA 1
ATOM 731 C C . ASP A 1 99 ? -4.428 7.085 12.710 1.00 96.12 99 ASP A C 1
ATOM 733 O O . ASP A 1 99 ? -5.523 7.651 12.699 1.00 96.12 99 ASP A O 1
ATOM 737 N N . GLY A 1 100 ? -4.287 5.860 13.210 1.00 95.69 100 GLY A N 1
ATOM 738 C CA . GLY A 1 100 ? -5.393 5.075 13.756 1.00 95.69 100 GLY A CA 1
ATOM 739 C C . GLY A 1 100 ? -6.222 4.311 12.720 1.00 95.69 100 GLY A C 1
ATOM 740 O O . GLY A 1 100 ? -7.250 3.746 13.091 1.00 95.69 100 GLY A O 1
ATOM 741 N N . ILE A 1 101 ? -5.816 4.286 11.445 1.00 97.56 101 ILE A N 1
ATOM 742 C CA . ILE A 1 101 ? -6.421 3.396 10.446 1.00 97.56 101 ILE A CA 1
ATOM 743 C C . ILE A 1 101 ? -5.942 1.954 10.657 1.00 97.56 101 ILE A C 1
ATOM 745 O O . ILE A 1 101 ? -4.768 1.697 10.911 1.00 97.56 101 ILE A O 1
ATOM 749 N N . THR A 1 102 ? -6.864 1.003 10.530 1.00 97.81 102 THR A N 1
ATOM 750 C CA . THR A 1 102 ? -6.572 -0.422 10.366 1.00 97.81 102 THR A CA 1
ATOM 751 C C . THR A 1 102 ? -6.637 -0.766 8.887 1.00 97.81 102 THR A C 1
ATOM 753 O O . THR A 1 102 ? -7.722 -0.793 8.318 1.00 97.81 102 THR A O 1
ATOM 756 N N . LEU A 1 103 ? -5.487 -1.026 8.278 1.00 98.44 103 LEU A N 1
ATOM 757 C CA . LEU A 1 103 ? -5.355 -1.560 6.930 1.00 98.44 103 LEU A CA 1
ATOM 758 C C . LEU A 1 103 ? -5.044 -3.057 7.028 1.00 98.44 103 LEU A C 1
ATOM 760 O O . LEU A 1 103 ? -4.028 -3.455 7.608 1.00 98.44 103 LEU A O 1
ATOM 764 N N . GLU A 1 104 ? -5.912 -3.897 6.477 1.00 97.88 104 GLU A N 1
ATOM 765 C CA . GLU A 1 104 ? -5.761 -5.347 6.561 1.00 97.88 104 GLU A CA 1
ATOM 766 C C . GLU A 1 104 ? -6.092 -6.067 5.262 1.00 97.88 104 GLU A C 1
ATOM 768 O O . GLU A 1 104 ? -6.959 -5.646 4.502 1.00 97.88 104 GLU A O 1
ATOM 773 N N . ALA A 1 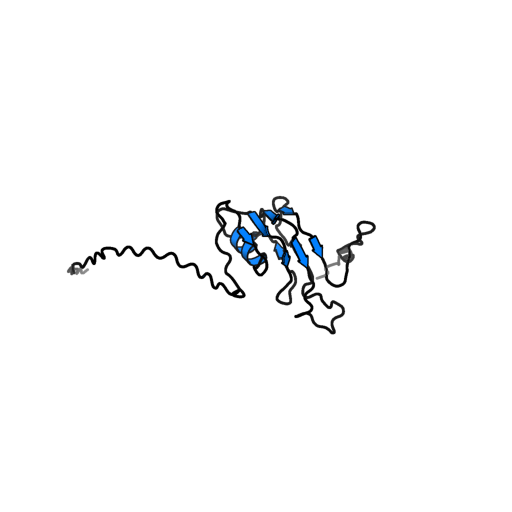105 ? -5.382 -7.164 5.025 1.00 97.62 105 ALA A N 1
ATOM 774 C CA . ALA A 1 105 ? -5.639 -8.057 3.910 1.00 97.62 105 ALA A CA 1
ATOM 775 C C . ALA A 1 105 ? -6.727 -9.085 4.254 1.00 97.62 105 ALA A C 1
ATOM 777 O O . ALA A 1 105 ? -6.691 -9.706 5.319 1.00 97.62 105 ALA A O 1
ATOM 778 N N . ASP A 1 106 ? -7.637 -9.305 3.312 1.00 98.06 106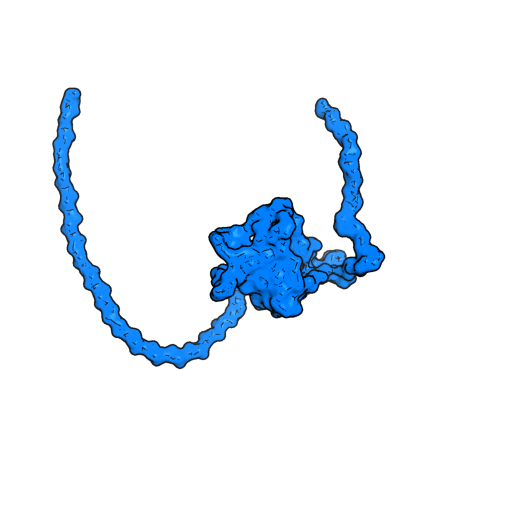 ASP A N 1
ATOM 779 C CA . ASP A 1 106 ? -8.559 -10.432 3.265 1.00 98.06 106 ASP A CA 1
ATOM 780 C C . ASP A 1 106 ? -8.103 -11.410 2.170 1.00 98.06 106 ASP A C 1
ATOM 782 O O . ASP A 1 106 ? -8.201 -11.149 0.967 1.00 98.06 106 ASP A O 1
ATOM 786 N N . GLY A 1 107 ? -7.527 -12.532 2.603 1.00 96.25 107 GLY A N 1
ATOM 787 C CA . GLY A 1 107 ? -6.883 -13.510 1.730 1.00 96.25 107 GLY A CA 1
ATOM 788 C C . GLY A 1 107 ? -5.445 -13.142 1.345 1.00 96.25 107 GLY A C 1
ATOM 789 O O . GLY A 1 107 ? -4.734 -12.442 2.064 1.00 96.25 107 GLY A O 1
ATOM 790 N N . THR A 1 108 ? -4.974 -13.681 0.218 1.00 96.31 108 THR A N 1
ATOM 791 C CA . THR A 1 108 ? -3.596 -13.471 -0.248 1.00 96.31 108 THR A CA 1
ATOM 792 C C . THR A 1 108 ? -3.477 -12.151 -1.001 1.00 96.31 108 THR A C 1
ATOM 794 O O . THR A 1 108 ? -3.825 -12.066 -2.179 1.00 96.31 108 THR A O 1
ATOM 797 N N . VAL A 1 109 ? -2.945 -11.131 -0.329 1.00 97.88 109 VAL A N 1
ATOM 798 C CA . VAL A 1 109 ? -2.674 -9.817 -0.924 1.00 97.88 109 VAL A CA 1
ATOM 799 C C . VAL A 1 109 ? -1.175 -9.601 -1.071 1.00 97.88 109 VAL A C 1
ATOM 801 O O . VAL A 1 109 ? -0.430 -9.674 -0.091 1.00 97.88 109 VAL A O 1
ATOM 804 N N . VAL A 1 110 ? -0.740 -9.305 -2.294 1.00 96.06 110 VAL A N 1
ATOM 805 C CA . VAL A 1 110 ? 0.652 -8.990 -2.621 1.00 96.06 110 VAL A CA 1
ATOM 806 C C . VAL A 1 110 ? 0.762 -7.515 -2.976 1.00 96.06 110 VAL A C 1
ATOM 808 O O . VAL A 1 110 ? 0.168 -7.058 -3.948 1.00 96.06 110 VAL A O 1
ATOM 811 N N . LEU A 1 111 ? 1.562 -6.774 -2.217 1.00 96.12 111 LEU A N 1
ATOM 812 C CA . LEU A 1 111 ? 1.976 -5.420 -2.565 1.00 96.12 111 LEU A CA 1
ATOM 813 C C . LEU A 1 111 ? 3.350 -5.501 -3.225 1.00 96.12 111 LEU A C 1
ATOM 815 O O . LEU A 1 111 ? 4.270 -6.104 -2.663 1.00 96.12 111 LEU A O 1
ATOM 819 N N . THR A 1 112 ? 3.508 -4.917 -4.411 1.00 94.06 112 THR A N 1
ATOM 820 C CA . THR A 1 112 ? 4.775 -4.986 -5.144 1.00 94.06 112 THR A CA 1
ATOM 821 C C . THR A 1 112 ? 5.244 -3.635 -5.652 1.00 94.06 112 THR A C 1
ATOM 823 O O . THR A 1 112 ? 4.451 -2.831 -6.131 1.00 94.06 112 THR A O 1
ATOM 826 N N . ALA A 1 113 ? 6.555 -3.393 -5.592 1.00 92.75 113 ALA A N 1
ATOM 827 C CA . ALA A 1 113 ? 7.171 -2.252 -6.272 1.00 92.75 113 ALA A CA 1
ATOM 828 C C . ALA A 1 113 ? 7.330 -2.481 -7.787 1.00 92.75 113 ALA A C 1
ATOM 830 O O . ALA A 1 113 ? 7.634 -1.538 -8.520 1.00 92.75 113 ALA A O 1
ATOM 831 N N . ALA A 1 114 ? 7.174 -3.727 -8.250 1.00 91.38 114 ALA A N 1
ATOM 832 C CA . ALA A 1 114 ? 7.447 -4.123 -9.622 1.00 91.38 114 ALA A CA 1
ATOM 833 C C . ALA A 1 114 ? 6.277 -3.814 -10.564 1.00 91.38 114 ALA A C 1
ATOM 835 O O . ALA A 1 114 ? 5.169 -4.322 -10.390 1.00 91.38 114 ALA A O 1
ATOM 836 N N . ASN A 1 115 ? 6.547 -3.069 -11.635 1.00 94.19 115 ASN A N 1
ATOM 837 C CA . ASN A 1 115 ? 5.646 -2.988 -12.779 1.00 94.19 115 ASN A CA 1
ATOM 838 C C . ASN A 1 115 ? 6.434 -2.769 -14.081 1.00 94.19 115 ASN A C 1
ATOM 840 O O . ASN A 1 115 ? 6.683 -1.644 -14.505 1.00 94.19 115 ASN A O 1
ATOM 844 N N . GLY A 1 116 ? 6.813 -3.871 -14.735 1.00 92.69 116 GLY A N 1
ATOM 845 C CA . GLY A 1 116 ? 7.624 -3.850 -15.960 1.00 92.69 116 GLY A CA 1
ATOM 846 C C . GLY A 1 116 ? 6.923 -3.283 -17.201 1.00 92.69 116 GLY A C 1
ATOM 847 O O . GLY A 1 116 ? 7.576 -3.106 -18.227 1.00 92.69 116 GLY A O 1
ATOM 848 N N . GLU A 1 117 ? 5.617 -3.010 -17.130 1.00 94.19 117 GLU A N 1
ATOM 849 C CA . GLU A 1 117 ? 4.884 -2.336 -18.209 1.00 94.19 117 GLU A CA 1
ATOM 850 C C . GLU A 1 117 ? 5.224 -0.844 -18.277 1.00 94.19 117 GLU A C 1
ATOM 852 O O . GLU A 1 117 ? 5.216 -0.275 -19.365 1.00 94.19 117 GLU A O 1
ATOM 857 N N . ILE A 1 118 ? 5.553 -0.234 -17.133 1.00 93.62 118 ILE A N 1
ATOM 858 C CA . ILE A 1 118 ? 5.799 1.212 -17.016 1.00 93.62 118 ILE A CA 1
ATOM 859 C C . ILE A 1 118 ? 7.182 1.558 -16.448 1.00 93.62 118 ILE A C 1
ATOM 861 O O . ILE A 1 118 ? 7.582 2.718 -16.490 1.00 93.62 118 ILE A O 1
ATOM 865 N N . ALA A 1 119 ? 7.911 0.584 -15.899 1.00 91.81 119 ALA A N 1
ATOM 866 C CA . ALA A 1 119 ? 9.265 0.794 -15.400 1.00 91.81 119 ALA A CA 1
ATOM 867 C C . ALA A 1 119 ? 10.247 1.106 -16.539 1.00 91.81 119 ALA A C 1
ATOM 869 O O . ALA A 1 119 ? 10.186 0.501 -17.613 1.00 91.81 119 ALA A O 1
ATOM 870 N N . ASP A 1 120 ? 11.196 2.001 -16.264 1.00 89.06 120 ASP A N 1
ATOM 871 C CA . ASP A 1 120 ? 12.328 2.265 -17.151 1.00 89.06 120 ASP A CA 1
ATOM 872 C C . ASP A 1 120 ? 13.196 1.006 -17.267 1.00 89.06 120 ASP A C 1
ATOM 874 O O . ASP A 1 120 ? 13.721 0.515 -16.268 1.00 89.06 120 ASP A O 1
ATOM 878 N N . ARG A 1 121 ? 13.321 0.473 -18.486 1.00 91.44 121 ARG A N 1
ATOM 879 C CA . ARG A 1 121 ? 14.045 -0.773 -18.783 1.00 91.44 121 ARG A CA 1
ATOM 880 C C . ARG A 1 121 ? 15.556 -0.634 -18.661 1.00 91.44 121 ARG A C 1
ATOM 882 O O . ARG A 1 121 ? 16.221 -1.649 -18.464 1.00 91.44 121 ARG A O 1
ATOM 889 N N . ASP A 1 122 ? 16.073 0.585 -18.767 1.00 91.31 122 ASP A N 1
ATOM 890 C CA . ASP A 1 122 ? 17.506 0.863 -18.702 1.00 91.31 122 ASP A CA 1
ATOM 891 C C . ASP A 1 122 ? 17.952 1.224 -1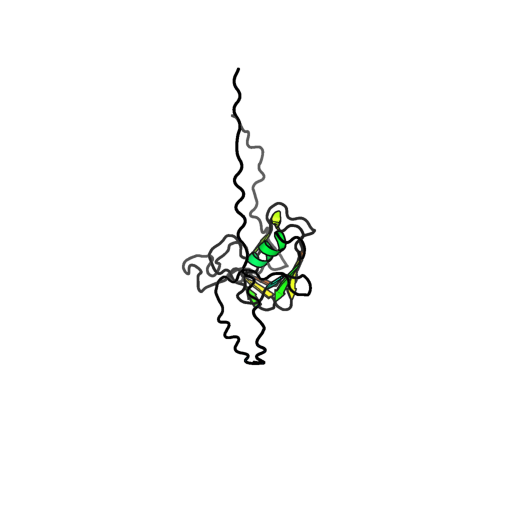7.273 1.00 91.31 122 ASP A C 1
ATOM 893 O O . ASP A 1 122 ? 19.150 1.261 -16.975 1.00 91.31 122 ASP A O 1
ATOM 897 N N . ALA A 1 123 ? 17.003 1.447 -16.356 1.00 85.94 123 ALA A N 1
ATOM 898 C CA . ALA A 1 123 ? 17.293 1.715 -14.956 1.00 85.94 123 ALA A CA 1
ATOM 899 C C . ALA A 1 123 ? 17.784 0.452 -14.233 1.00 85.94 123 ALA A C 1
ATOM 901 O O . ALA A 1 123 ? 17.198 -0.626 -14.333 1.00 85.94 123 ALA A O 1
ATOM 902 N N . SER A 1 124 ? 18.806 0.601 -13.386 1.00 85.06 124 SER A N 1
ATOM 903 C CA . SER A 1 124 ? 19.304 -0.486 -12.525 1.00 85.06 124 SER A CA 1
ATOM 904 C C . SER A 1 124 ? 18.250 -1.018 -11.546 1.00 85.06 124 SER A C 1
ATOM 906 O O . SER A 1 124 ? 18.373 -2.133 -11.039 1.00 85.06 124 SER A O 1
ATOM 908 N N . SER A 1 125 ? 17.209 -0.229 -11.284 1.00 82.75 125 SER A N 1
ATOM 909 C CA . SER A 1 125 ? 16.082 -0.592 -10.439 1.00 82.75 125 SER A CA 1
ATOM 910 C C . SER A 1 125 ? 14.995 -1.380 -11.175 1.00 82.75 125 SER A C 1
ATOM 912 O O . SER A 1 125 ? 14.104 -1.888 -10.502 1.00 82.75 125 SER A O 1
ATOM 914 N N . PHE A 1 126 ? 15.032 -1.504 -12.511 1.00 88.62 126 PHE A N 1
ATOM 915 C CA . PHE A 1 126 ? 14.007 -2.204 -13.299 1.00 88.62 126 PHE A CA 1
ATOM 916 C C . PHE A 1 126 ? 13.713 -3.601 -12.730 1.00 88.62 126 PHE A C 1
ATOM 918 O O . PHE A 1 126 ? 14.662 -4.371 -12.631 1.00 88.62 126 PHE A O 1
ATOM 925 N N . PRO A 1 127 ? 12.455 -3.988 -12.422 1.00 92.38 127 PRO A N 1
ATOM 926 C CA . PRO A 1 127 ? 11.207 -3.328 -12.812 1.00 92.38 127 PRO A CA 1
ATOM 927 C C . PRO A 1 127 ? 10.577 -2.447 -11.716 1.00 92.38 127 PRO A C 1
ATOM 929 O O . PRO A 1 127 ? 9.356 -2.288 -11.699 1.00 92.38 127 PRO A O 1
ATOM 932 N N . ALA A 1 128 ? 11.356 -1.916 -10.770 1.00 90.75 128 ALA A N 1
ATOM 933 C CA . ALA A 1 128 ? 10.844 -1.017 -9.737 1.00 90.75 128 ALA A CA 1
ATOM 934 C C . ALA A 1 128 ? 10.298 0.269 -10.350 1.00 90.75 128 ALA A C 1
ATOM 936 O O . ALA A 1 128 ? 10.961 0.911 -11.163 1.00 90.75 128 ALA A O 1
ATOM 937 N N . VAL A 1 129 ? 9.123 0.667 -9.878 1.00 91.50 129 VAL A N 1
ATOM 938 C CA . VAL A 1 129 ? 8.488 1.948 -10.220 1.00 91.50 129 VAL A CA 1
ATOM 939 C C . VAL A 1 129 ? 8.415 2.880 -9.012 1.00 91.50 129 VAL A C 1
ATOM 941 O O . VAL A 1 129 ? 8.384 4.101 -9.166 1.00 91.50 129 VAL A O 1
ATOM 944 N N . VAL A 1 130 ? 8.420 2.312 -7.806 1.00 91.19 130 VAL A N 1
ATOM 945 C CA . VAL A 1 130 ? 8.430 3.054 -6.544 1.00 91.19 130 VAL A CA 1
ATOM 946 C C . VAL A 1 130 ? 9.632 2.676 -5.695 1.00 91.19 130 VAL A C 1
ATOM 948 O O . VAL A 1 130 ? 10.130 1.553 -5.781 1.00 91.19 130 VAL A O 1
ATOM 951 N N . ASN A 1 131 ? 10.075 3.612 -4.857 1.00 87.75 131 ASN A N 1
ATOM 952 C CA . ASN A 1 131 ? 11.158 3.376 -3.903 1.00 87.75 131 ASN A CA 1
ATOM 953 C C . ASN A 1 131 ? 10.678 2.528 -2.709 1.00 87.75 131 ASN A C 1
ATOM 955 O O . ASN A 1 131 ? 11.335 1.575 -2.299 1.00 87.75 131 ASN A O 1
ATOM 959 N N . HIS A 1 132 ? 9.483 2.828 -2.194 1.00 90.50 132 HIS A N 1
ATOM 960 C CA . HIS A 1 132 ? 8.865 2.119 -1.076 1.00 90.50 132 HIS A CA 1
ATOM 961 C C . HIS A 1 132 ? 7.591 1.391 -1.514 1.00 90.50 132 HIS A C 1
ATOM 963 O O . HIS A 1 132 ? 6.748 1.932 -2.220 1.00 90.50 132 HIS A O 1
ATOM 969 N N . VAL A 1 133 ? 7.382 0.159 -1.057 1.00 93.44 133 VAL A N 1
ATOM 970 C CA . VAL A 1 133 ? 6.066 -0.483 -1.229 1.00 93.44 133 VAL A CA 1
ATOM 971 C C . VAL A 1 133 ? 5.080 0.076 -0.203 1.00 93.44 133 VAL A C 1
ATOM 973 O O . VAL A 1 133 ? 3.954 0.429 -0.535 1.00 93.44 133 VAL A O 1
ATOM 976 N N . VAL A 1 134 ? 5.535 0.216 1.041 1.00 95.31 134 VAL A N 1
ATOM 977 C CA . VAL A 1 134 ? 4.779 0.825 2.135 1.00 95.31 134 VAL A CA 1
ATOM 978 C C . VAL A 1 134 ? 5.692 1.819 2.835 1.00 95.31 134 VAL A C 1
ATOM 980 O O . VAL A 1 134 ? 6.819 1.478 3.193 1.00 95.31 134 VAL A O 1
ATOM 983 N N . TYR A 1 135 ? 5.211 3.042 3.021 1.00 94.88 135 TYR A N 1
ATOM 984 C CA . TYR A 1 135 ? 5.930 4.100 3.717 1.00 94.88 135 TYR A CA 1
ATOM 985 C C . TYR A 1 135 ? 5.117 4.615 4.906 1.00 94.88 135 TYR A C 1
ATOM 987 O O . TYR A 1 135 ? 3.988 5.077 4.744 1.00 94.88 135 TYR A O 1
ATOM 995 N N . PHE A 1 136 ? 5.708 4.567 6.100 1.00 94.94 136 PHE A N 1
ATOM 996 C CA . PHE A 1 136 ? 5.166 5.198 7.301 1.00 94.94 136 PHE A CA 1
ATOM 997 C C . PHE A 1 136 ? 5.904 6.510 7.549 1.00 94.94 136 PHE A C 1
ATOM 999 O O . PHE A 1 136 ? 7.060 6.519 7.962 1.00 94.94 136 PHE A O 1
ATOM 1006 N N . GLY A 1 137 ? 5.230 7.616 7.268 1.00 91.06 137 GLY A N 1
ATOM 1007 C CA . GLY A 1 137 ? 5.712 8.961 7.529 1.00 91.06 137 GLY A CA 1
ATOM 1008 C C . GLY A 1 137 ? 5.359 9.470 8.926 1.00 91.06 137 GLY A C 1
ATOM 1009 O O . GLY A 1 137 ? 4.778 8.778 9.766 1.00 91.06 137 GLY A O 1
ATOM 1010 N N . ASP A 1 138 ? 5.688 10.738 9.152 1.00 92.75 138 ASP A N 1
ATOM 1011 C CA . ASP A 1 138 ? 5.544 11.385 10.451 1.00 92.75 138 ASP A CA 1
ATOM 1012 C C . ASP A 1 138 ? 4.101 11.410 10.969 1.00 92.75 138 ASP A C 1
ATOM 1014 O O . ASP A 1 138 ? 3.132 11.675 10.247 1.00 92.75 138 ASP A O 1
ATOM 1018 N N . GLY A 1 139 ? 3.971 11.240 12.286 1.00 92.19 139 GLY A N 1
ATOM 1019 C CA . GLY A 1 139 ? 2.697 11.345 12.995 1.00 92.19 139 GLY A CA 1
ATOM 1020 C C . GLY A 1 139 ? 1.850 10.076 12.985 1.00 92.19 139 GLY A C 1
ATOM 1021 O O . GLY A 1 139 ? 0.699 10.145 13.406 1.00 92.19 139 GLY A O 1
ATOM 1022 N N . ILE A 1 140 ? 2.403 8.944 12.546 1.00 95.00 140 ILE A N 1
ATOM 1023 C CA . ILE A 1 140 ? 1.808 7.625 12.756 1.00 95.00 140 ILE A CA 1
ATOM 1024 C C . ILE A 1 140 ? 2.148 7.113 14.159 1.00 95.00 140 ILE A C 1
ATOM 1026 O O . ILE A 1 140 ? 3.303 7.105 14.579 1.00 95.00 140 ILE A O 1
ATOM 1030 N N . SER A 1 141 ? 1.124 6.673 14.884 1.00 94.00 141 SER A N 1
ATOM 1031 C CA . SER A 1 141 ? 1.234 6.009 16.180 1.00 94.00 141 SER A CA 1
ATOM 1032 C C . SER A 1 141 ? 0.950 4.511 16.068 1.00 94.00 141 SER A C 1
ATOM 1034 O O . SER A 1 141 ? 0.413 4.031 15.070 1.00 94.00 141 SER A O 1
ATOM 1036 N N . ALA A 1 142 ? 1.207 3.780 17.156 1.00 92.12 142 ALA A N 1
ATOM 1037 C CA . ALA A 1 142 ? 0.890 2.354 17.289 1.00 92.12 142 ALA A CA 1
ATOM 1038 C C . ALA A 1 142 ? -0.616 2.017 17.202 1.00 92.12 142 ALA A C 1
ATOM 1040 O O . ALA A 1 142 ? -0.991 0.850 17.257 1.00 92.12 142 ALA A O 1
ATOM 1041 N N . ARG A 1 143 ? -1.496 3.022 17.086 1.00 94.44 143 ARG A N 1
ATOM 1042 C CA . ARG A 1 143 ? -2.928 2.825 16.812 1.00 94.44 143 ARG A CA 1
ATOM 1043 C C . ARG A 1 143 ? -3.199 2.500 15.343 1.00 94.44 143 ARG A C 1
ATOM 1045 O O . ARG A 1 143 ? -4.279 2.016 15.028 1.00 94.44 143 ARG A O 1
ATOM 1052 N N . THR A 1 144 ? -2.248 2.792 14.459 1.00 96.50 144 THR A N 1
ATOM 1053 C CA . THR A 1 144 ? -2.320 2.419 13.046 1.00 96.50 144 THR A CA 1
ATOM 1054 C C . THR A 1 144 ? -1.898 0.966 12.905 1.00 96.50 144 THR A C 1
ATOM 1056 O O . THR A 1 144 ? -0.818 0.587 13.356 1.00 96.50 144 THR A O 1
ATOM 1059 N N . VAL A 1 145 ? -2.748 0.150 12.293 1.00 96.56 145 VAL A N 1
ATOM 1060 C CA . VAL A 1 145 ? -2.515 -1.286 12.126 1.00 96.56 145 VAL A CA 1
ATOM 1061 C C . VAL A 1 145 ? -2.346 -1.588 10.647 1.00 96.56 145 VAL A C 1
ATOM 1063 O O . VAL A 1 145 ? -3.177 -1.196 9.837 1.00 96.56 145 VAL A O 1
ATOM 1066 N N . PHE A 1 146 ? -1.286 -2.315 10.312 1.00 97.44 146 PHE A N 1
ATOM 1067 C CA . PHE A 1 146 ? -1.016 -2.837 8.977 1.00 97.44 146 PHE A CA 1
ATOM 1068 C C . PHE A 1 146 ? -0.745 -4.339 9.099 1.00 97.44 146 PHE A C 1
ATOM 1070 O O . PHE A 1 146 ? 0.197 -4.726 9.793 1.00 97.44 146 PHE A O 1
ATOM 1077 N N . ARG A 1 147 ? -1.581 -5.201 8.499 1.00 96.06 147 ARG A N 1
ATOM 1078 C CA . ARG A 1 147 ? -1.464 -6.663 8.689 1.00 96.06 147 ARG A CA 1
ATOM 1079 C C . ARG A 1 147 ? -1.978 -7.508 7.524 1.00 96.06 147 ARG A C 1
ATOM 1081 O O . ARG A 1 147 ? -2.898 -7.113 6.821 1.00 96.06 147 ARG A O 1
ATOM 1088 N N . GLY A 1 148 ? -1.426 -8.715 7.389 1.00 94.69 148 GLY A N 1
ATOM 1089 C CA . GLY A 1 148 ? -1.893 -9.740 6.443 1.00 94.69 148 GLY A CA 1
ATOM 1090 C C . GLY A 1 148 ? -1.335 -9.628 5.018 1.00 94.69 148 GLY A C 1
ATOM 1091 O O . GLY A 1 148 ? -1.691 -10.432 4.165 1.00 94.69 148 GLY A O 1
ATOM 1092 N N . PHE A 1 149 ? -0.449 -8.667 4.750 1.00 96.62 149 PHE A N 1
ATOM 1093 C CA . PHE A 1 149 ? 0.106 -8.433 3.416 1.00 96.62 149 PHE A CA 1
ATOM 1094 C C . PHE A 1 149 ? 1.402 -9.209 3.176 1.00 96.62 149 PHE A C 1
ATOM 1096 O O . PHE A 1 149 ? 2.275 -9.265 4.040 1.00 96.62 149 PHE A O 1
ATOM 1103 N N . THR A 1 150 ? 1.570 -9.711 1.955 1.00 93.94 150 THR A N 1
ATOM 1104 C CA . THR A 1 150 ? 2.886 -10.062 1.409 1.00 93.94 150 THR A CA 1
ATOM 1105 C C . THR A 1 150 ? 3.471 -8.826 0.732 1.00 93.94 150 THR A C 1
ATOM 1107 O O . THR A 1 150 ? 2.865 -8.285 -0.189 1.00 93.94 150 THR A O 1
ATOM 1110 N N . ILE A 1 151 ? 4.642 -8.363 1.170 1.00 92.50 151 ILE A N 1
ATOM 1111 C CA . ILE A 1 151 ? 5.324 -7.203 0.577 1.00 92.50 151 ILE A CA 1
ATOM 1112 C C . ILE A 1 151 ? 6.508 -7.689 -0.251 1.00 92.50 151 ILE A C 1
ATOM 1114 O O . ILE A 1 151 ? 7.336 -8.453 0.235 1.00 92.50 151 ILE A O 1
ATOM 1118 N N . THR A 1 152 ? 6.610 -7.218 -1.492 1.00 87.81 152 THR A N 1
ATOM 1119 C CA . THR A 1 152 ? 7.711 -7.563 -2.398 1.00 87.81 152 THR A CA 1
ATOM 1120 C C . THR A 1 152 ? 8.343 -6.310 -2.995 1.00 87.81 152 THR A C 1
ATOM 1122 O O . THR A 1 152 ? 7.660 -5.452 -3.554 1.00 87.81 152 THR A O 1
ATOM 1125 N N . GLY A 1 153 ? 9.670 -6.200 -2.910 1.00 83.38 153 GLY A N 1
ATOM 1126 C CA . GLY A 1 153 ? 10.408 -5.230 -3.719 1.00 83.38 153 GLY A CA 1
ATOM 1127 C C . GLY A 1 153 ? 10.353 -5.581 -5.211 1.00 83.38 153 GLY A C 1
ATOM 1128 O O . GLY A 1 153 ? 9.751 -6.576 -5.620 1.00 83.38 153 GLY A O 1
ATOM 1129 N N . ALA A 1 154 ? 11.040 -4.796 -6.036 1.00 69.38 154 ALA A N 1
ATOM 1130 C CA . ALA A 1 154 ? 11.391 -5.236 -7.382 1.00 69.38 154 ALA A CA 1
ATOM 1131 C C . ALA A 1 154 ? 12.750 -5.961 -7.346 1.00 69.38 154 ALA A C 1
ATOM 1133 O O . ALA A 1 154 ? 13.570 -5.690 -6.471 1.00 69.38 154 ALA A O 1
ATOM 1134 N N . ASN A 1 155 ? 12.987 -6.896 -8.272 1.00 63.34 155 ASN A N 1
ATOM 1135 C CA . ASN A 1 155 ? 14.244 -7.660 -8.398 1.00 63.34 155 ASN A CA 1
ATOM 1136 C C . ASN A 1 155 ? 14.614 -8.627 -7.265 1.00 63.34 155 ASN A C 1
ATOM 1138 O O . ASN A 1 155 ? 15.785 -8.727 -6.910 1.00 63.34 155 ASN A O 1
ATOM 1142 N N . ARG A 1 156 ? 13.659 -9.402 -6.731 1.00 52.03 156 ARG A N 1
ATOM 1143 C CA . ARG A 1 156 ? 13.942 -10.444 -5.716 1.00 52.03 156 ARG A CA 1
ATOM 1144 C C . ARG A 1 156 ? 14.806 -9.942 -4.544 1.00 52.03 156 ARG A C 1
ATOM 1146 O O . ARG A 1 156 ? 15.597 -10.709 -3.997 1.00 52.03 156 ARG A O 1
ATOM 1153 N N . PHE A 1 157 ? 14.665 -8.670 -4.157 1.00 51.03 157 PHE A N 1
ATOM 1154 C CA . PHE A 1 157 ? 15.173 -8.193 -2.875 1.00 51.03 157 PHE A CA 1
ATOM 1155 C C . PHE A 1 157 ? 14.340 -8.871 -1.781 1.00 51.03 157 PHE A C 1
ATOM 1157 O O . PHE A 1 157 ? 13.297 -8.384 -1.355 1.00 51.03 157 PHE A O 1
ATOM 1164 N N . GLU A 1 158 ? 14.760 -10.079 -1.420 1.00 42.81 158 GLU A N 1
ATOM 1165 C CA . GLU A 1 158 ? 14.350 -10.768 -0.210 1.00 42.81 158 GLU A CA 1
ATOM 1166 C C . GLU A 1 158 ? 15.139 -10.119 0.924 1.00 42.81 158 GLU A C 1
ATOM 1168 O O . GLU A 1 158 ? 16.358 -10.284 1.006 1.00 42.81 158 GLU A O 1
ATOM 1173 N N . THR A 1 159 ? 14.470 -9.379 1.806 1.00 43.84 159 THR A N 1
ATOM 1174 C CA . THR A 1 159 ? 15.018 -9.150 3.143 1.00 43.84 159 THR A CA 1
ATOM 1175 C C . THR A 1 159 ? 15.029 -10.517 3.821 1.00 43.84 159 THR A C 1
ATOM 1177 O O . THR A 1 159 ? 14.025 -10.944 4.384 1.00 43.84 159 THR A O 1
ATOM 1180 N N . ARG A 1 160 ? 16.115 -11.276 3.639 1.00 37.84 160 ARG A N 1
ATOM 1181 C CA . ARG A 1 160 ? 16.277 -12.580 4.279 1.00 37.84 160 ARG A CA 1
ATOM 1182 C C . ARG A 1 160 ? 16.313 -12.352 5.782 1.00 37.84 160 ARG A C 1
ATOM 1184 O O . ARG A 1 160 ? 17.066 -11.511 6.263 1.00 37.84 160 ARG A O 1
ATOM 1191 N N . GLU A 1 161 ? 15.469 -13.100 6.479 1.00 47.94 161 GLU A N 1
ATOM 1192 C CA . GLU A 1 161 ? 15.250 -13.045 7.928 1.00 47.94 161 GLU A CA 1
ATOM 1193 C C . GLU A 1 161 ? 16.555 -13.214 8.732 1.00 47.94 161 GLU A C 1
ATOM 1195 O O . GLU A 1 161 ? 16.653 -12.735 9.858 1.00 47.94 161 GLU A O 1
ATOM 1200 N N . ASP A 1 162 ? 17.578 -13.819 8.118 1.00 48.72 162 ASP A N 1
ATOM 1201 C CA . ASP A 1 162 ? 18.838 -14.190 8.765 1.00 48.72 162 ASP A CA 1
ATOM 1202 C C . ASP A 1 162 ? 19.849 -13.037 8.922 1.00 48.72 162 ASP A C 1
ATOM 1204 O O . ASP A 1 162 ? 20.728 -13.126 9.777 1.00 48.72 162 ASP A O 1
ATOM 1208 N N . ASP A 1 163 ? 19.750 -11.969 8.118 1.00 45.41 163 ASP A N 1
ATOM 1209 C CA . ASP A 1 163 ? 20.558 -10.747 8.279 1.00 45.41 163 ASP A CA 1
ATOM 1210 C C . ASP A 1 163 ? 19.908 -9.563 7.538 1.00 45.41 163 ASP A C 1
ATOM 1212 O O . ASP A 1 163 ? 20.319 -9.198 6.426 1.00 45.41 163 ASP A O 1
ATOM 1216 N N . PRO A 1 164 ? 18.843 -8.964 8.103 1.00 52.62 164 PRO A N 1
ATOM 1217 C CA . PRO A 1 164 ? 18.303 -7.718 7.597 1.00 52.62 164 PRO A CA 1
ATOM 1218 C C . PRO A 1 164 ? 19.316 -6.620 7.921 1.00 52.62 164 PRO A C 1
ATOM 1220 O O . PRO A 1 164 ? 19.231 -5.953 8.954 1.00 52.62 164 PRO A O 1
ATOM 1223 N N . GLY A 1 165 ? 20.298 -6.439 7.036 1.00 52.47 165 GLY A N 1
ATOM 1224 C CA . GLY A 1 165 ? 21.188 -5.288 7.091 1.00 52.47 165 GLY A CA 1
ATOM 1225 C C . GLY A 1 165 ? 20.373 -3.993 7.252 1.00 52.47 165 GLY A C 1
ATOM 1226 O O . GLY A 1 165 ? 19.199 -3.956 6.863 1.00 52.47 165 GLY A O 1
ATOM 1227 N N . PRO A 1 166 ? 20.953 -2.928 7.836 1.00 54.94 166 PRO A N 1
ATOM 1228 C CA . PRO A 1 166 ? 20.228 -1.695 8.111 1.00 54.94 166 PRO A CA 1
ATOM 1229 C C . PRO A 1 166 ? 19.457 -1.218 6.874 1.00 54.94 166 PRO A C 1
ATOM 1231 O O . PRO A 1 166 ? 20.052 -0.916 5.841 1.00 54.94 166 PRO A O 1
ATOM 1234 N N . ILE A 1 167 ? 18.124 -1.181 6.974 1.00 53.53 167 ILE A N 1
ATOM 1235 C CA . ILE A 1 167 ? 17.250 -0.675 5.901 1.00 53.53 167 ILE A CA 1
ATOM 1236 C C . ILE A 1 167 ? 17.532 0.816 5.668 1.00 53.53 167 ILE A C 1
ATOM 1238 O O . ILE A 1 167 ? 17.403 1.320 4.553 1.00 53.53 167 ILE A O 1
ATOM 1242 N N . GLU A 1 168 ? 17.974 1.516 6.714 1.00 44.50 168 GLU A N 1
ATOM 1243 C CA . GLU A 1 168 ? 18.533 2.853 6.592 1.00 44.50 168 GLU A CA 1
ATOM 1244 C C . GLU A 1 168 ? 20.035 2.780 6.268 1.00 44.50 168 GLU A C 1
ATOM 1246 O O . GLU A 1 168 ? 20.780 2.112 6.991 1.00 44.50 168 GLU A O 1
ATOM 1251 N N . PRO A 1 169 ? 20.534 3.505 5.247 1.00 50.44 169 PRO A N 1
ATOM 1252 C CA . PRO A 1 169 ? 21.969 3.725 5.126 1.00 50.44 169 PRO A CA 1
ATOM 1253 C C . PRO A 1 169 ? 22.468 4.392 6.410 1.00 50.44 169 PRO A C 1
ATOM 1255 O O . PRO A 1 169 ? 21.818 5.314 6.905 1.00 50.44 169 PRO A O 1
ATOM 1258 N N . ASN A 1 170 ? 23.615 3.934 6.935 1.00 50.16 170 ASN A N 1
ATOM 1259 C CA . ASN A 1 170 ? 24.269 4.519 8.107 1.00 50.16 170 ASN A CA 1
ATOM 1260 C C . ASN A 1 170 ? 24.306 6.041 7.961 1.00 50.16 170 ASN A C 1
ATOM 1262 O O . ASN A 1 170 ? 25.124 6.590 7.219 1.00 50.16 170 ASN A O 1
ATOM 1266 N N . ARG A 1 171 ? 23.400 6.726 8.661 1.00 50.81 171 ARG A N 1
ATOM 1267 C CA . ARG A 1 171 ? 23.444 8.173 8.772 1.00 50.81 171 ARG A CA 1
ATOM 1268 C C . ARG A 1 171 ? 24.703 8.437 9.596 1.00 50.81 171 ARG A C 1
ATOM 1270 O O . ARG A 1 171 ? 24.758 7.947 10.727 1.00 50.81 171 ARG A O 1
ATOM 1277 N N . PRO A 1 172 ? 25.739 9.125 9.078 1.00 53.03 172 PRO A N 1
ATOM 1278 C CA . PRO A 1 172 ? 26.781 9.597 9.970 1.00 53.03 172 PRO A CA 1
ATOM 1279 C C . PRO A 1 172 ? 26.055 10.400 11.044 1.00 53.03 172 PRO A C 1
ATOM 1281 O O . PRO A 1 172 ? 25.210 11.242 10.713 1.00 53.03 172 PRO A O 1
ATOM 1284 N N . GLU A 1 173 ? 26.304 10.078 12.316 1.00 52.03 173 GLU A N 1
ATOM 1285 C CA . GLU A 1 173 ? 25.785 10.897 13.400 1.00 52.03 173 GLU A CA 1
ATOM 1286 C C . GLU A 1 173 ? 26.083 12.351 13.043 1.00 52.03 173 GLU A C 1
ATOM 1288 O O . GLU A 1 173 ? 27.181 12.657 12.563 1.00 52.03 173 GLU A O 1
ATOM 1293 N N . LEU A 1 174 ? 25.102 13.239 13.215 1.00 51.59 174 LEU A N 1
ATOM 1294 C CA . LEU A 1 174 ? 25.327 14.678 13.150 1.00 51.59 174 LEU A CA 1
ATOM 1295 C C . LEU A 1 174 ? 26.248 15.038 14.321 1.00 51.59 174 LEU A C 1
ATOM 1297 O O . LEU A 1 174 ? 25.828 15.579 15.342 1.00 51.59 174 LEU A O 1
ATOM 1301 N N . GLY A 1 175 ? 27.524 14.685 14.192 1.00 41.84 175 GLY A N 1
ATOM 1302 C CA . GLY A 1 175 ? 28.588 15.107 15.063 1.00 41.84 175 GLY A CA 1
ATOM 1303 C C . GLY A 1 175 ? 28.622 16.608 14.932 1.00 41.84 175 GLY A C 1
ATOM 1304 O O . GLY A 1 175 ? 28.955 17.101 13.859 1.00 41.84 175 GLY A O 1
ATOM 1305 N N . LYS A 1 176 ? 28.168 17.282 15.997 1.00 50.59 176 LYS A N 1
ATOM 1306 C CA . LYS A 1 176 ? 28.252 18.720 16.271 1.00 50.59 176 LYS A CA 1
ATOM 1307 C C . LYS A 1 176 ? 28.975 19.461 15.150 1.00 50.59 176 LYS A C 1
ATOM 1309 O O . LYS A 1 176 ? 30.174 19.721 15.241 1.00 50.59 176 LYS A O 1
ATOM 1314 N N . GLN A 1 177 ? 28.251 19.773 14.078 1.00 49.22 177 GLN A N 1
ATOM 1315 C CA . GLN A 1 177 ? 28.757 20.741 13.129 1.00 49.22 177 GLN A CA 1
ATOM 1316 C C . GLN A 1 177 ? 28.790 22.034 13.928 1.00 49.22 177 GLN A C 1
ATOM 1318 O O . GLN A 1 177 ? 27.746 22.537 14.340 1.00 49.22 177 GLN A O 1
ATOM 1323 N N . ASN A 1 178 ? 30.000 22.483 14.259 1.00 46.34 178 ASN A N 1
ATOM 1324 C CA . ASN A 1 178 ? 30.237 23.816 14.779 1.00 46.34 178 ASN A CA 1
ATOM 1325 C C . ASN A 1 178 ? 29.620 24.790 13.773 1.00 46.34 178 ASN A C 1
ATOM 1327 O O . ASN A 1 178 ? 30.246 25.136 12.773 1.00 46.34 178 ASN A O 1
ATOM 1331 N N . LEU A 1 179 ? 28.374 25.187 14.023 1.00 43.34 179 LEU A N 1
ATOM 1332 C CA . LEU A 1 179 ? 27.735 26.320 13.379 1.00 43.34 179 LEU A CA 1
ATOM 1333 C C . LEU A 1 179 ? 28.436 27.557 13.934 1.00 43.34 179 LEU A C 1
ATOM 1335 O O . LEU A 1 179 ? 28.009 28.150 14.921 1.00 43.34 179 LEU A O 1
ATOM 1339 N N . LEU A 1 180 ? 29.580 27.877 13.335 1.00 41.81 180 LEU A N 1
ATOM 1340 C CA . LEU A 1 180 ? 30.109 29.227 13.339 1.00 41.81 180 LEU A CA 1
ATOM 1341 C C . LEU A 1 180 ? 29.310 29.987 12.277 1.00 41.81 180 LEU A C 1
ATOM 1343 O O . LEU A 1 180 ? 29.548 29.815 11.081 1.00 41.81 180 LEU A O 1
ATOM 1347 N N . PHE A 1 181 ? 28.330 30.758 12.739 1.00 50.72 181 PHE A N 1
ATOM 1348 C CA . PHE A 1 181 ? 27.842 31.941 12.039 1.00 50.72 181 PHE A CA 1
ATOM 1349 C C . PHE A 1 181 ? 28.466 33.168 12.698 1.00 50.72 181 PHE A C 1
ATOM 1351 O O . PHE A 1 181 ? 28.588 33.151 13.946 1.00 50.72 181 PHE A O 1
#

Foldseek 3Di:
DDDDDDDDDDDDDDDDDDDDDDDDDDDPDDDPPDDDDQPDQQDAADPVLEREAEPNGQPQNRLLRLLPDPGRLEYEYEADEQEDPAADAESEEDEQSSALHEYEYDPAYEQEQFDQVHDDPPDPQPRGRHNYHYYYDYNHDPSYHDDDYHYYYPPPPPCPPVDNDPPDDPDPPPPPPPPPD